Protein AF-A0A5K3F5M1-F1 (afdb_monomer_lite)

Organism: Mesocestoides corti (NCBI:txid53468)

Sequence (328 aa):
MTWCEASSESVDGEHDDEQRQIFLNEATYDQSTGILLQKGKRSLLESDSIPWKTDLASFLIQRAQSNFELANYFYWFLKLETHEGTPSAPEIKAMFEHVLKRFMTVLERGSETQQIWRADLLNQTKFVKKLHAMLRSVQADSSKRVRKIEILRSLLRTDGASLLRFPRPLPFPMNPNFLIASIDANSATLFKSTTQPALLSLVSPEKHVYRVIFKIGDDLRQDQLVLQMIRLMDVVLKKEMFDLQLTPYNVLAASCRHGFIQFVEGVPLASTKQEGSILTFLQRRAPSPKDPLGIQKRVLDTYIRSCGKPVVGFLTNGEIPYSRNLKY

pLDDT: mean 81.26, std 24.31, range [21.14, 98.56]

Secondary structure (DSSP, 8-state):
-------------------------------S-------------------TTS-HHHHHHHHHTT-HHHHHHHHHHHHHHTSTTS---HHHHHHHHHHHHHHHHHHHHS-HHHHHHHHHHHHHHHHHHHHHHHHHHHHHS-S-HHHHHHHHHHHHHHHHHHHS-SSSPEEETTEEEEEE-EEEEEEEEE-SSTT-PEEEEEE-TT--EEEEEEEES---HHHHHHHHHHHHHHHHHHHTT---------EEEEETTEEEEE------HHHHGGGS-HHHHHHHHSB-TTSTTSB-HHHHHHHHHHTTHHHHHHHTTT-S---TT---

InterPro domains:
  IPR000403 Phosphatidylinositol 3-/4-kinase, catalytic domain [PF00454] (210-267)
  IPR000403 Phosphatidylinositol 3-/4-kinase, catalytic domain [PS50290] (184-328)
  IPR011009 Protein kinase-like domain superfamily [SSF56112] (121-308)
  IPR015433 Phosphatidylinositol 3-/4-kinase [PTHR10048] (45-307)
  IPR016024 Armadillo-type fold [SSF48371] (53-94)
  IPR018936 Phosphatidylinositol 3-/4-kinase, conserved site [PS00915] (214-228)
  IPR042236 Phosphoinositide 3-kinase, accessory (PIK) domain superfamily [G3DSA:1.25.40.70] (4-111)

Foldseek 3Di:
DDDDDDDDDDDDDDDDDDDDDDDDDDDDDDDDDPDPPPPPPPVPPPPPDPDPVDDPLRVLLVVCQVDLLSVLQLLLVLLALLDPPDPDDPVSNVVSVVSNVVSLVCLCVDDPVSVVSSVLSVLLVQLVVVVCVQVVVLQPDPDDQVVSLVSQLVCQVPCFQVSQPDPDFHQHSQGSVAGFPTKRSVPWGFDPDPQGWIWIWGAGPVGDTWIKTKTFQAACPLVQVLLVLVVVVCVVCVVVVQHLLDDSWTWRRSYRGITITGDDDDDPPVVCVVLVDPLSVQLVVAADPPDPSRHDPVVVVNVVSPVCVVVSCVVVVVPRPPPPPPPD

Radius of gyration: 27.32 Å; chains: 1; bounding box: 64×77×73 Å

Structure (mmCIF, N/CA/C/O backbone):
data_AF-A0A5K3F5M1-F1
#
_entry.id   AF-A0A5K3F5M1-F1
#
loop_
_atom_site.group_PDB
_atom_site.id
_atom_site.type_symbol
_atom_site.label_atom_id
_atom_site.label_alt_id
_atom_site.label_comp_id
_atom_site.label_asym_id
_atom_site.label_entity_id
_atom_site.label_seq_id
_atom_site.pdbx_PDB_ins_code
_atom_site.Cartn_x
_atom_site.Cartn_y
_atom_site.Cartn_z
_atom_site.occupancy
_atom_site.B_iso_or_equiv
_atom_site.auth_seq_id
_atom_site.auth_comp_id
_atom_site.auth_asym_id
_atom_site.auth_atom_id
_atom_site.pdbx_PDB_model_num
ATOM 1 N N . MET A 1 1 ? -9.040 -54.877 13.727 1.00 29.50 1 MET A N 1
ATOM 2 C CA . MET A 1 1 ? -7.674 -55.399 13.925 1.00 29.50 1 MET A CA 1
ATOM 3 C C . MET A 1 1 ? -6.775 -54.738 12.893 1.00 29.50 1 MET A C 1
ATOM 5 O O . MET A 1 1 ? -7.138 -54.800 11.729 1.00 29.50 1 MET A O 1
ATOM 9 N N . THR A 1 2 ? -5.708 -54.074 13.370 1.00 26.05 2 THR A N 1
ATOM 10 C CA . THR A 1 2 ? -4.390 -53.837 12.714 1.00 26.05 2 THR A CA 1
ATOM 11 C C . THR A 1 2 ? -4.388 -53.261 11.287 1.00 26.05 2 THR A C 1
ATOM 13 O O . THR A 1 2 ? -4.775 -53.938 10.348 1.00 26.05 2 THR A O 1
ATOM 16 N N . TRP A 1 3 ? -4.081 -51.972 11.079 1.00 21.14 3 TRP A N 1
ATOM 17 C CA . TRP A 1 3 ? -2.720 -51.389 10.966 1.00 21.14 3 TRP A CA 1
ATOM 18 C C . TRP A 1 3 ? -1.752 -52.218 10.110 1.00 21.14 3 TRP A C 1
ATOM 20 O O . TRP A 1 3 ? -1.350 -53.292 10.544 1.00 21.14 3 TRP A O 1
ATOM 30 N N . CYS A 1 4 ? -1.315 -51.662 8.974 1.00 24.80 4 CYS A N 1
ATOM 31 C CA . CYS A 1 4 ? 0.100 -51.650 8.592 1.00 24.80 4 CYS A CA 1
ATOM 32 C C . CYS A 1 4 ? 0.376 -50.577 7.525 1.00 24.80 4 CYS A C 1
ATOM 34 O O . CYS A 1 4 ? -0.328 -50.475 6.523 1.00 24.80 4 CYS A O 1
ATOM 36 N N . GLU A 1 5 ? 1.380 -49.761 7.832 1.00 27.70 5 GLU A N 1
ATOM 37 C CA . GLU A 1 5 ? 2.013 -48.715 7.030 1.00 27.70 5 GLU A CA 1
ATOM 38 C C . GLU A 1 5 ? 2.915 -49.293 5.920 1.00 27.70 5 GLU A C 1
ATOM 40 O O . GLU A 1 5 ? 3.062 -50.510 5.808 1.00 27.70 5 GLU A O 1
ATOM 45 N N . ALA A 1 6 ? 3.603 -48.364 5.237 1.00 26.33 6 ALA A N 1
ATOM 46 C CA . ALA A 1 6 ? 4.788 -48.502 4.381 1.00 26.33 6 ALA A CA 1
ATOM 47 C C . ALA A 1 6 ? 4.496 -48.751 2.889 1.00 26.33 6 ALA A C 1
ATOM 49 O O . ALA A 1 6 ? 3.628 -49.533 2.536 1.00 26.33 6 ALA A O 1
ATOM 50 N N . SER A 1 7 ? 5.187 -48.142 1.929 1.00 25.38 7 SER A N 1
ATOM 51 C CA . SER A 1 7 ? 6.235 -47.120 1.942 1.00 25.38 7 SER A CA 1
ATOM 52 C C . SER A 1 7 ? 6.400 -46.604 0.511 1.00 25.38 7 SER A C 1
ATOM 54 O O . SER A 1 7 ? 6.019 -47.259 -0.455 1.00 25.38 7 SER A O 1
ATOM 56 N N . SER A 1 8 ? 6.997 -45.425 0.402 1.00 27.53 8 SER A N 1
ATOM 57 C CA . SER A 1 8 ? 7.664 -44.910 -0.790 1.00 27.53 8 SER A CA 1
ATOM 58 C C . SER A 1 8 ? 8.651 -45.914 -1.391 1.00 27.53 8 SER A C 1
ATOM 60 O O . SER A 1 8 ? 9.502 -46.410 -0.656 1.00 27.53 8 SER A O 1
ATOM 62 N N . GLU A 1 9 ? 8.640 -46.083 -2.712 1.00 26.45 9 GLU A N 1
ATOM 63 C CA . GLU A 1 9 ? 9.838 -46.456 -3.466 1.00 26.45 9 GLU A CA 1
ATOM 64 C C . GLU A 1 9 ? 9.772 -45.880 -4.887 1.00 26.45 9 GLU A C 1
ATOM 66 O O . GLU A 1 9 ? 8.854 -46.129 -5.666 1.00 26.45 9 GLU A O 1
ATOM 71 N N . SER A 1 10 ? 10.749 -45.023 -5.162 1.00 26.14 10 SER A N 1
ATOM 72 C CA . SER A 1 10 ? 11.165 -44.531 -6.467 1.00 26.14 10 SER A CA 1
ATOM 73 C C . SER A 1 10 ? 11.809 -45.660 -7.271 1.00 26.14 10 SER A C 1
ATOM 75 O O . SER A 1 10 ? 12.720 -46.310 -6.760 1.00 26.14 10 SER A O 1
ATOM 77 N N . VAL A 1 11 ? 11.419 -45.828 -8.534 1.00 29.66 11 VAL A N 1
ATOM 78 C CA . VAL A 1 11 ? 12.180 -46.611 -9.515 1.00 29.66 11 VAL A CA 1
ATOM 79 C C . VAL A 1 11 ? 12.245 -45.806 -10.811 1.00 29.66 11 VAL A C 1
ATOM 81 O O . VAL A 1 11 ? 11.224 -45.574 -11.456 1.00 29.66 11 VAL A O 1
ATOM 84 N N . ASP A 1 12 ? 13.455 -45.355 -11.140 1.00 28.61 12 ASP A N 1
ATOM 85 C CA . ASP A 1 12 ? 13.849 -44.915 -12.477 1.00 28.61 12 ASP A CA 1
ATOM 86 C C . ASP A 1 12 ? 13.790 -46.102 -13.449 1.00 28.61 12 ASP A C 1
ATOM 88 O O . ASP A 1 12 ? 14.200 -47.214 -13.110 1.00 28.61 12 ASP A O 1
ATOM 92 N N . GLY A 1 13 ? 13.335 -45.856 -14.677 1.00 28.05 13 GLY A N 1
ATOM 93 C CA . GLY A 1 13 ? 13.396 -46.832 -15.761 1.00 28.05 13 GLY A CA 1
ATOM 94 C C . GLY A 1 13 ? 12.737 -46.322 -17.039 1.00 28.05 13 GLY A C 1
ATOM 95 O O . GLY A 1 13 ? 11.519 -46.374 -17.179 1.00 28.05 13 GLY A O 1
ATOM 96 N N . GLU A 1 14 ? 13.555 -45.832 -17.970 1.00 30.22 14 GLU A N 1
ATOM 97 C CA . GLU A 1 14 ? 13.207 -45.667 -19.385 1.00 30.22 14 GLU A CA 1
ATOM 98 C C . GLU A 1 14 ? 12.867 -47.031 -20.014 1.00 30.22 14 GLU A C 1
ATOM 100 O O . GLU A 1 14 ? 13.716 -47.918 -19.980 1.00 30.22 14 GLU A O 1
ATOM 105 N N . HIS A 1 15 ? 11.687 -47.182 -20.628 1.00 30.05 15 HIS A N 1
ATOM 106 C CA . HIS A 1 15 ? 11.493 -47.655 -22.016 1.00 30.05 15 HIS A CA 1
ATOM 107 C C . HIS A 1 15 ? 10.007 -47.885 -22.365 1.00 30.05 15 HIS A C 1
ATOM 109 O O . HIS A 1 15 ? 9.203 -48.287 -21.527 1.00 30.05 15 HIS A O 1
ATOM 115 N N . ASP A 1 16 ? 9.732 -47.675 -23.654 1.00 29.44 16 ASP A N 1
ATOM 116 C CA . ASP A 1 16 ? 8.637 -48.196 -24.485 1.00 29.44 16 ASP A CA 1
ATOM 117 C C . ASP A 1 16 ? 7.290 -47.448 -24.543 1.00 29.44 16 ASP A C 1
ATOM 119 O O . ASP A 1 16 ? 6.229 -47.891 -24.094 1.00 29.44 16 ASP A O 1
ATOM 123 N N . ASP A 1 17 ? 7.353 -46.327 -25.270 1.00 38.84 17 ASP A N 1
ATOM 124 C CA . ASP A 1 17 ? 6.297 -45.802 -26.141 1.00 38.84 17 ASP A CA 1
ATOM 125 C C . ASP A 1 17 ? 5.989 -46.790 -27.287 1.00 38.84 17 ASP A C 1
ATOM 127 O O . ASP A 1 17 ? 6.633 -46.719 -28.325 1.00 38.84 17 ASP A O 1
ATOM 131 N N . GLU A 1 18 ? 5.003 -47.687 -27.143 1.00 34.44 18 GLU A N 1
ATOM 132 C CA . GLU A 1 18 ? 4.265 -48.268 -28.291 1.00 34.44 18 GLU A CA 1
ATOM 133 C C . GLU A 1 18 ? 3.093 -49.173 -27.857 1.00 34.44 18 GLU A C 1
ATOM 135 O O . GLU A 1 18 ? 3.076 -50.364 -28.148 1.00 34.44 18 GLU A O 1
ATOM 140 N N . GLN A 1 19 ? 2.074 -48.664 -27.137 1.00 33.38 19 GLN A N 1
ATOM 141 C CA . GLN A 1 19 ? 0.856 -49.481 -26.912 1.00 33.38 19 GLN A CA 1
ATOM 142 C C . GLN A 1 19 ? -0.422 -48.759 -26.445 1.00 33.38 19 GLN A C 1
ATOM 144 O O . GLN A 1 19 ? -1.182 -49.286 -25.634 1.00 33.38 19 GLN A O 1
ATOM 149 N N . ARG A 1 20 ? -0.736 -47.564 -26.967 1.00 29.69 20 ARG A N 1
ATOM 150 C CA . ARG A 1 20 ? -2.058 -46.938 -26.724 1.00 29.69 20 ARG A CA 1
ATOM 151 C C . ARG A 1 20 ? -2.680 -46.284 -27.953 1.00 29.69 20 ARG A C 1
ATOM 153 O O . ARG A 1 20 ? -2.944 -45.088 -27.974 1.00 29.69 20 ARG A O 1
ATOM 160 N N . GLN A 1 21 ? -3.025 -47.095 -28.941 1.00 31.45 21 GLN A N 1
ATOM 161 C CA . GLN A 1 21 ? -4.202 -46.841 -29.768 1.00 31.45 21 GLN A CA 1
ATOM 162 C C . GLN A 1 21 ? -4.831 -48.183 -30.096 1.00 31.45 21 GLN A C 1
ATOM 164 O O . GLN A 1 21 ? -4.150 -48.994 -30.704 1.00 31.45 21 GLN A O 1
ATOM 169 N N . ILE A 1 22 ? -6.081 -48.407 -29.673 1.00 29.06 22 ILE A N 1
ATOM 170 C CA . ILE A 1 22 ? -7.117 -49.223 -30.335 1.00 29.06 22 ILE A CA 1
ATOM 171 C C . ILE A 1 22 ? -8.341 -49.320 -29.382 1.00 29.06 22 ILE A C 1
ATOM 173 O O . ILE A 1 22 ? -8.188 -49.626 -28.203 1.00 29.06 22 ILE A O 1
ATOM 177 N N . PHE A 1 23 ? -9.538 -49.053 -29.938 1.00 26.00 23 PHE A N 1
ATOM 178 C CA . PHE A 1 23 ? -10.905 -49.009 -29.356 1.00 26.00 23 PHE A CA 1
ATOM 179 C C . PHE A 1 23 ? -11.247 -47.742 -28.535 1.00 26.00 23 PHE A C 1
ATOM 181 O O . PHE A 1 23 ? -10.582 -47.426 -27.562 1.00 26.00 23 PHE A O 1
ATOM 188 N N . LEU A 1 24 ? -12.260 -46.922 -28.858 1.00 26.53 24 LEU A N 1
ATOM 189 C CA . LEU A 1 24 ? -13.611 -47.198 -29.371 1.00 26.53 24 LEU A CA 1
ATOM 190 C C . LEU A 1 24 ? -14.135 -46.025 -30.230 1.00 26.53 24 LEU A C 1
ATOM 192 O O . LEU A 1 24 ? -14.000 -44.871 -29.834 1.00 26.53 24 LEU A O 1
ATOM 196 N N . ASN A 1 25 ? -14.805 -46.317 -31.347 1.00 28.69 25 ASN A N 1
ATOM 197 C CA . ASN A 1 25 ? -15.789 -45.422 -31.966 1.00 28.69 25 ASN A CA 1
ATOM 198 C C . ASN A 1 25 ? -16.798 -46.266 -32.757 1.00 28.69 25 ASN A C 1
ATOM 200 O O . ASN A 1 25 ? -16.496 -46.723 -33.855 1.00 28.69 25 ASN A O 1
ATOM 204 N N . GLU A 1 26 ? -18.004 -46.425 -32.219 1.00 31.56 26 GLU A N 1
ATOM 205 C CA . GLU A 1 26 ? -19.188 -46.794 -32.995 1.00 31.56 26 GLU A CA 1
ATOM 206 C C . GLU A 1 26 ? -20.198 -45.647 -32.901 1.00 31.56 26 GLU A C 1
ATOM 208 O O . GLU A 1 26 ? -20.493 -45.152 -31.813 1.00 31.56 26 GLU A O 1
ATOM 213 N N . ALA A 1 27 ? -20.717 -45.203 -34.047 1.00 30.30 27 ALA A N 1
ATOM 214 C CA . ALA A 1 27 ? -21.906 -44.362 -34.116 1.00 30.30 27 ALA A CA 1
ATOM 215 C C . ALA A 1 27 ? -22.696 -44.682 -35.395 1.00 30.30 27 ALA A C 1
ATOM 217 O O . ALA A 1 27 ? -22.147 -44.723 -36.495 1.00 30.30 27 ALA A O 1
ATOM 218 N N . THR A 1 28 ? -23.987 -44.909 -35.184 1.00 32.28 28 THR A N 1
ATOM 219 C CA . THR A 1 28 ? -25.060 -45.356 -36.081 1.00 32.28 28 THR A CA 1
ATOM 220 C C . THR A 1 28 ? -25.466 -44.346 -37.167 1.00 32.28 28 THR A C 1
ATOM 222 O O . THR A 1 28 ? -25.308 -43.137 -37.003 1.00 32.28 28 THR A O 1
ATOM 225 N N . TYR A 1 29 ? -26.021 -44.867 -38.269 1.00 28.39 29 TYR A N 1
ATOM 226 C CA . TYR A 1 29 ? -26.452 -44.162 -39.487 1.00 28.39 29 TYR A CA 1
ATOM 227 C C . TYR A 1 29 ? -27.989 -44.018 -39.518 1.00 28.39 29 TYR A C 1
ATOM 229 O O . TYR A 1 29 ? -28.680 -45.009 -39.293 1.00 28.39 29 TYR A O 1
ATOM 237 N N . ASP A 1 30 ? -28.520 -42.825 -39.813 1.00 31.56 30 ASP A N 1
ATOM 238 C CA . ASP A 1 30 ? -29.956 -42.572 -40.052 1.00 31.56 30 ASP A CA 1
ATOM 239 C C . ASP A 1 30 ? -30.141 -41.866 -41.413 1.00 31.56 30 ASP A C 1
ATOM 241 O O . ASP A 1 30 ? -29.401 -40.942 -41.753 1.00 31.56 30 ASP A O 1
ATOM 245 N N . GLN A 1 31 ? -31.096 -42.353 -42.213 1.00 35.66 31 GLN A N 1
ATOM 246 C CA . GLN A 1 31 ? -31.255 -42.138 -43.660 1.00 35.66 31 GLN A CA 1
ATOM 247 C C . GLN A 1 31 ? -32.280 -41.057 -44.057 1.00 35.66 31 GLN A C 1
ATOM 249 O O . GLN A 1 31 ? -32.603 -40.932 -45.236 1.00 35.66 31 GLN A O 1
ATOM 254 N N . SER A 1 32 ? -32.810 -40.259 -43.130 1.00 36.97 32 SER A N 1
ATOM 255 C CA . SER A 1 32 ? -34.022 -39.462 -43.404 1.00 36.97 32 SER A CA 1
ATOM 256 C C . SER A 1 32 ? -33.834 -37.953 -43.631 1.00 36.97 32 SER A C 1
ATOM 258 O O . SER A 1 32 ? -34.798 -37.263 -43.957 1.00 36.97 32 SER A O 1
ATOM 260 N N . THR A 1 33 ? -32.616 -37.412 -43.573 1.00 34.16 33 THR A N 1
ATOM 261 C CA . THR A 1 33 ? -32.366 -35.993 -43.888 1.00 34.16 33 THR A CA 1
ATOM 262 C C . THR A 1 33 ? -31.130 -35.855 -44.764 1.00 34.16 33 THR A C 1
ATOM 264 O O . THR A 1 33 ? -30.011 -35.997 -44.279 1.00 34.16 33 THR A O 1
ATOM 267 N N . GLY A 1 34 ? -31.318 -35.573 -46.056 1.00 39.22 34 GLY A N 1
ATOM 268 C CA . GLY A 1 34 ? -30.255 -35.305 -47.034 1.00 39.22 34 GLY A CA 1
ATOM 269 C C . GLY A 1 34 ? -29.499 -33.996 -46.778 1.00 39.22 34 GLY A C 1
ATOM 270 O O . GLY A 1 34 ? -29.434 -33.131 -47.645 1.00 39.22 34 GLY A O 1
ATOM 271 N N . ILE A 1 35 ? -28.935 -33.843 -45.582 1.00 31.19 35 ILE A N 1
ATOM 272 C CA . ILE A 1 35 ? -28.052 -32.755 -45.185 1.00 31.19 35 ILE A CA 1
ATOM 273 C C . ILE A 1 35 ? -26.756 -33.404 -44.720 1.00 31.19 35 ILE A C 1
ATOM 275 O O . ILE A 1 35 ? -26.725 -34.157 -43.747 1.00 31.19 35 ILE A O 1
ATOM 279 N N . LEU A 1 36 ? -25.674 -33.101 -45.434 1.00 31.28 36 LEU A N 1
ATOM 280 C CA . LEU A 1 36 ? -24.322 -33.429 -45.019 1.00 31.28 36 LEU A CA 1
ATOM 281 C C . LEU A 1 36 ? -24.048 -32.679 -43.705 1.00 31.28 36 LEU A C 1
ATOM 283 O O . LEU A 1 36 ? -23.665 -31.510 -43.711 1.00 31.28 36 LEU A O 1
ATOM 287 N N . LEU A 1 37 ? -24.254 -33.342 -42.566 1.00 30.38 37 LEU A N 1
ATOM 288 C CA . LEU A 1 37 ? -23.648 -32.938 -41.305 1.00 30.38 37 LEU A CA 1
ATOM 289 C C . LEU A 1 37 ? -22.136 -33.063 -41.501 1.00 30.38 37 LEU A C 1
ATOM 291 O O . LEU A 1 37 ? -21.538 -34.107 -41.237 1.00 30.38 37 LEU A O 1
ATOM 295 N N . GLN A 1 38 ? -21.501 -31.986 -41.973 1.00 34.28 38 GLN A N 1
ATOM 296 C CA . GLN A 1 38 ? -20.102 -31.740 -41.672 1.00 34.28 38 GLN A CA 1
ATOM 297 C C . GLN A 1 38 ? -20.033 -31.718 -40.146 1.00 34.28 38 GLN A C 1
ATOM 299 O O . GLN A 1 38 ? -20.294 -30.703 -39.501 1.00 34.28 38 GLN A O 1
ATOM 304 N N . LYS A 1 39 ? -19.715 -32.876 -39.552 1.00 33.94 39 LYS A N 1
ATOM 305 C CA . LYS A 1 39 ? -19.062 -32.924 -38.253 1.00 33.94 39 LYS A CA 1
ATOM 306 C C . LYS A 1 39 ? -17.880 -31.996 -38.422 1.00 33.94 39 LYS A C 1
ATOM 308 O O . LYS A 1 39 ? -16.913 -32.347 -39.099 1.00 33.94 39 LYS A O 1
ATOM 313 N N . GLY A 1 40 ? -18.027 -30.781 -37.899 1.00 33.06 40 GLY A N 1
ATOM 314 C CA . GLY A 1 40 ? -16.942 -29.839 -37.810 1.00 33.06 40 GLY A CA 1
ATOM 315 C C . GLY A 1 40 ? -15.782 -30.632 -37.252 1.00 33.06 40 GLY A C 1
ATOM 316 O O . GLY A 1 40 ? -15.849 -31.135 -36.127 1.00 33.06 40 GLY A O 1
ATOM 317 N N . LYS A 1 41 ? -14.740 -30.787 -38.070 1.00 34.91 41 LYS A N 1
ATOM 318 C CA . LYS A 1 41 ? -13.398 -30.908 -37.542 1.00 34.91 41 LYS A CA 1
ATOM 319 C C . LYS A 1 41 ? -13.284 -29.686 -36.642 1.00 34.91 41 LYS A C 1
ATOM 321 O O . LYS A 1 41 ? -13.000 -28.590 -37.114 1.00 34.91 41 LYS A O 1
ATOM 326 N N . ARG A 1 42 ? -13.598 -29.853 -35.351 1.00 32.75 42 ARG A N 1
ATOM 327 C CA . ARG A 1 42 ? -12.941 -29.090 -34.307 1.00 32.75 42 ARG A CA 1
ATOM 328 C C . ARG A 1 42 ? -11.490 -29.400 -34.584 1.00 32.75 42 ARG A C 1
ATOM 330 O O . ARG A 1 42 ? -11.014 -30.474 -34.231 1.00 32.75 42 ARG A O 1
ATOM 337 N N . SER A 1 43 ? -10.892 -28.518 -35.385 1.00 31.34 43 SER A N 1
ATOM 338 C CA . SER A 1 43 ? -9.468 -28.290 -35.427 1.00 31.34 43 SER A CA 1
ATOM 339 C C . SER A 1 43 ? -9.058 -28.402 -33.973 1.00 31.34 43 SER A C 1
ATOM 341 O O . SER A 1 43 ? -9.498 -27.609 -33.133 1.00 31.34 43 SER A O 1
ATOM 343 N N . LEU A 1 44 ? -8.433 -29.539 -33.658 1.00 37.91 44 LEU A N 1
ATOM 344 C CA . LEU A 1 44 ? -7.679 -29.710 -32.440 1.00 37.91 44 LEU A CA 1
ATOM 345 C C . LEU A 1 44 ? -6.732 -28.540 -32.496 1.00 37.91 44 LEU A C 1
ATOM 347 O O . LEU A 1 44 ? -5.849 -28.552 -33.347 1.00 37.91 44 LEU A O 1
ATOM 351 N N . LEU A 1 45 ? -7.107 -27.522 -31.719 1.00 39.94 45 LEU A N 1
ATOM 352 C CA . LEU A 1 45 ? -6.483 -26.225 -31.569 1.00 39.94 45 LEU A CA 1
ATOM 353 C C . LEU A 1 45 ? -5.104 -26.278 -32.199 1.00 39.94 45 LEU A C 1
ATOM 355 O O . LEU A 1 45 ? -4.201 -26.883 -31.616 1.00 39.94 45 LEU A O 1
ATOM 359 N N . GLU A 1 46 ? -4.981 -25.712 -33.405 1.00 35.88 46 GLU A N 1
ATOM 360 C CA . GLU A 1 46 ? -3.684 -25.249 -33.868 1.00 35.88 46 GLU A CA 1
ATOM 361 C C . GLU A 1 46 ? -3.090 -24.545 -32.662 1.00 35.88 46 GLU A C 1
ATOM 363 O O . GLU A 1 46 ? -3.674 -23.614 -32.099 1.00 35.88 46 GLU A O 1
ATOM 368 N N . SER A 1 47 ? -2.038 -25.168 -32.150 1.00 39.47 47 SER A N 1
ATOM 369 C CA . SER A 1 47 ? -1.306 -24.737 -30.989 1.00 39.47 47 SER A CA 1
ATOM 370 C C . SER A 1 47 ? -0.666 -23.418 -31.382 1.00 39.47 47 SER A C 1
ATOM 372 O O . SER A 1 47 ? 0.487 -23.397 -31.813 1.00 39.47 47 SER A O 1
ATOM 374 N N . ASP A 1 48 ? -1.443 -22.339 -31.302 1.00 40.50 48 ASP A N 1
ATOM 375 C CA . ASP A 1 48 ? -0.959 -20.986 -31.463 1.00 40.50 48 ASP A CA 1
ATOM 376 C C . ASP A 1 48 ? 0.072 -20.791 -30.364 1.00 40.50 48 ASP A C 1
ATOM 378 O O . ASP A 1 48 ? -0.201 -20.713 -29.163 1.00 40.50 48 ASP A O 1
ATOM 382 N N . SER A 1 49 ? 1.303 -20.877 -30.841 1.00 49.38 49 SER A N 1
ATOM 383 C CA . SER A 1 49 ? 2.555 -20.960 -30.133 1.00 49.38 49 SER A CA 1
ATOM 384 C C . SER A 1 49 ? 2.608 -19.993 -28.957 1.00 49.38 49 SER A C 1
ATOM 386 O O . SER A 1 49 ? 2.876 -18.804 -29.130 1.00 49.38 49 SER A O 1
ATOM 388 N N . ILE A 1 50 ? 2.459 -20.508 -27.739 1.00 53.06 50 ILE A N 1
ATOM 389 C CA . ILE A 1 50 ? 3.114 -19.886 -26.593 1.00 53.06 50 ILE A CA 1
ATOM 390 C C . ILE A 1 50 ? 4.595 -20.271 -26.728 1.00 53.06 50 ILE A C 1
ATOM 392 O O . ILE A 1 50 ? 4.916 -21.461 -26.672 1.00 53.06 50 ILE A O 1
ATOM 396 N N . PRO A 1 51 ? 5.517 -19.324 -26.969 1.00 51.50 51 PRO A N 1
ATOM 397 C CA . PRO A 1 51 ? 6.901 -19.666 -27.237 1.00 51.50 51 PRO A CA 1
ATOM 398 C C . PRO A 1 51 ? 7.596 -20.024 -25.921 1.00 51.50 51 PRO A C 1
ATOM 400 O O . PRO A 1 51 ? 8.120 -19.157 -25.227 1.00 51.50 51 PRO A O 1
ATOM 403 N N . TRP A 1 52 ? 7.710 -21.316 -25.621 1.00 50.81 52 TRP A N 1
ATOM 404 C CA . TRP A 1 52 ? 8.590 -21.852 -24.568 1.00 50.81 52 TRP A CA 1
ATOM 405 C C . TRP A 1 52 ? 10.097 -21.616 -24.847 1.00 50.81 52 TRP A C 1
ATOM 407 O O . TRP A 1 52 ? 10.953 -22.182 -24.180 1.00 50.81 52 TRP A O 1
ATOM 417 N N . LYS A 1 53 ? 10.447 -20.764 -25.825 1.00 64.12 53 LYS A N 1
ATOM 418 C CA . LYS A 1 53 ? 11.820 -20.351 -26.177 1.00 64.12 53 LYS A CA 1
ATOM 419 C C . LYS A 1 53 ? 12.359 -19.181 -25.339 1.00 64.12 53 LYS A C 1
ATOM 421 O O . LYS A 1 53 ? 13.464 -18.716 -25.598 1.00 64.12 53 LYS A O 1
ATOM 426 N N . THR A 1 54 ? 11.585 -18.658 -24.390 1.00 80.88 54 THR A N 1
ATOM 427 C CA . THR A 1 54 ? 11.924 -17.436 -23.641 1.00 80.88 54 THR A CA 1
ATOM 428 C C . THR A 1 54 ? 12.120 -17.761 -22.163 1.00 80.88 54 THR A C 1
ATOM 430 O O . THR A 1 54 ? 11.281 -18.441 -21.576 1.00 80.88 54 THR A O 1
ATOM 433 N N . ASP A 1 55 ? 13.206 -17.278 -21.549 1.00 92.38 55 ASP A N 1
ATOM 434 C CA . ASP A 1 55 ? 13.447 -17.474 -20.115 1.00 92.38 55 ASP A CA 1
ATOM 435 C C . ASP A 1 55 ? 12.360 -16.804 -19.251 1.00 92.38 55 ASP A C 1
ATOM 437 O O . ASP A 1 55 ? 11.685 -15.862 -19.681 1.00 92.38 55 ASP A O 1
ATOM 441 N N . LEU A 1 56 ? 12.205 -17.269 -18.007 1.00 93.56 56 LEU A N 1
ATOM 442 C CA . LEU A 1 56 ? 11.157 -16.788 -17.104 1.00 93.56 56 LEU A CA 1
ATOM 443 C C . LEU A 1 56 ? 11.228 -15.272 -16.863 1.00 93.56 56 LEU A C 1
ATOM 445 O O . LEU A 1 56 ? 10.191 -14.608 -16.840 1.00 93.56 56 LEU A O 1
ATOM 449 N N . ALA A 1 57 ? 12.425 -14.703 -16.701 1.00 95.06 57 ALA A N 1
ATOM 450 C CA . ALA A 1 57 ? 12.563 -13.270 -16.457 1.00 95.06 57 ALA A CA 1
ATOM 451 C C . ALA A 1 57 ? 12.104 -12.465 -17.679 1.00 95.06 57 ALA A C 1
ATOM 453 O O . ALA A 1 57 ? 11.351 -11.502 -17.540 1.00 95.06 57 ALA A O 1
ATOM 454 N N . SER A 1 58 ? 12.500 -12.891 -18.877 1.00 95.12 58 SER A N 1
ATOM 455 C CA . SER A 1 58 ? 12.046 -12.317 -20.143 1.00 95.12 58 SER A CA 1
ATOM 456 C C . SER A 1 58 ? 10.525 -12.420 -20.306 1.00 95.12 58 SER A C 1
ATOM 458 O O . SER A 1 58 ? 9.887 -11.425 -20.652 1.00 95.12 58 SER A O 1
ATOM 460 N N . PHE A 1 59 ? 9.925 -13.570 -19.984 1.00 95.56 59 PHE A N 1
ATOM 461 C CA . PHE A 1 59 ? 8.473 -13.766 -20.026 1.00 95.56 59 PHE A CA 1
ATOM 462 C C . PHE A 1 59 ? 7.727 -12.816 -19.074 1.00 95.56 59 PHE A C 1
ATOM 464 O O . PHE A 1 59 ? 6.789 -12.129 -19.485 1.00 95.56 59 PHE A O 1
ATOM 471 N N . LEU A 1 6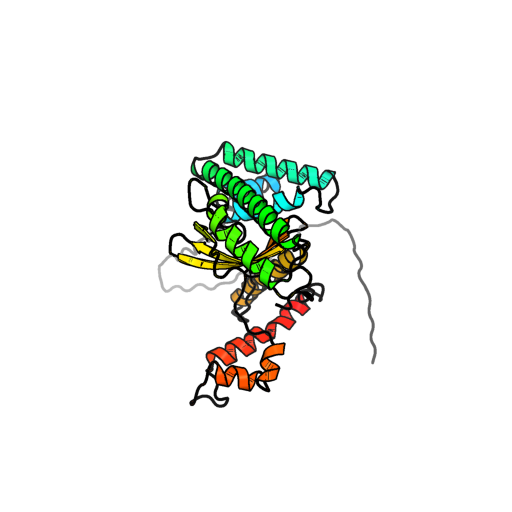0 ? 8.157 -12.724 -17.811 1.00 97.00 60 LEU A N 1
ATOM 472 C CA . LEU A 1 60 ? 7.537 -11.834 -16.823 1.00 97.00 60 LEU A CA 1
ATOM 473 C C . LEU A 1 60 ? 7.667 -10.362 -17.231 1.00 97.00 60 LEU A C 1
ATOM 475 O O . LEU A 1 60 ? 6.698 -9.606 -17.142 1.00 97.00 60 LEU A O 1
ATOM 479 N N . ILE A 1 61 ? 8.832 -9.968 -17.752 1.00 97.19 61 ILE A N 1
ATOM 480 C CA . ILE A 1 61 ? 9.085 -8.617 -18.264 1.00 97.19 61 ILE A CA 1
ATOM 481 C C . ILE A 1 61 ? 8.165 -8.292 -19.453 1.00 97.19 61 ILE A C 1
ATOM 483 O O . ILE A 1 61 ? 7.620 -7.188 -19.505 1.00 97.19 61 ILE A O 1
ATOM 487 N N . GLN A 1 62 ? 7.957 -9.222 -20.390 1.00 95.44 62 GLN A N 1
ATOM 488 C CA . GLN A 1 62 ? 7.041 -9.034 -21.526 1.00 95.44 62 GLN A CA 1
ATOM 489 C C . GLN A 1 62 ? 5.588 -8.854 -21.067 1.00 95.44 62 GLN A C 1
ATOM 491 O O . GLN A 1 62 ? 4.877 -7.973 -21.553 1.00 95.44 62 GLN A O 1
ATOM 496 N N . ARG A 1 63 ? 5.145 -9.647 -20.086 1.00 96.31 63 ARG A N 1
ATOM 497 C CA . ARG A 1 63 ? 3.795 -9.529 -19.518 1.00 96.31 63 ARG A CA 1
ATOM 498 C C . ARG A 1 63 ? 3.601 -8.198 -18.786 1.00 96.31 63 ARG A C 1
ATOM 500 O O . ARG A 1 63 ? 2.588 -7.533 -18.994 1.00 96.31 63 ARG A O 1
ATOM 507 N N . ALA A 1 64 ? 4.583 -7.780 -17.988 1.00 96.88 64 ALA A N 1
ATOM 508 C CA . ALA A 1 64 ? 4.563 -6.512 -17.258 1.00 96.88 64 ALA A CA 1
ATOM 509 C C . ALA A 1 64 ? 4.453 -5.291 -18.185 1.00 96.88 64 ALA A C 1
ATOM 511 O O . ALA A 1 64 ? 3.760 -4.330 -17.878 1.00 96.88 64 ALA A O 1
ATOM 512 N N . GLN A 1 65 ? 5.078 -5.335 -19.359 1.00 94.62 65 GLN A N 1
ATOM 513 C CA . GLN A 1 65 ? 5.033 -4.245 -20.339 1.00 94.62 65 GLN A CA 1
ATOM 514 C C . GLN A 1 65 ? 3.664 -3.986 -20.965 1.00 94.62 65 GLN A C 1
ATOM 516 O O . GLN A 1 65 ? 3.472 -2.921 -21.550 1.00 94.62 65 GLN A O 1
ATOM 521 N N . SER A 1 66 ? 2.743 -4.943 -20.867 1.00 94.88 66 SER A N 1
ATOM 522 C CA . SER A 1 66 ? 1.409 -4.852 -21.470 1.00 94.88 66 SER A CA 1
ATOM 523 C C . SER A 1 66 ? 0.312 -4.567 -20.440 1.00 94.88 66 SER A C 1
ATOM 525 O O . SER A 1 66 ? -0.831 -4.325 -20.812 1.00 94.88 66 SER A O 1
ATOM 527 N N . ASN A 1 67 ? 0.631 -4.603 -19.142 1.00 97.25 67 ASN A N 1
ATOM 528 C CA . ASN A 1 67 ? -0.335 -4.411 -18.065 1.00 97.25 67 ASN A CA 1
ATOM 529 C C . ASN A 1 67 ? 0.320 -3.694 -16.874 1.00 97.25 67 ASN A C 1
ATOM 531 O O . ASN A 1 67 ? 1.187 -4.257 -16.202 1.00 97.25 67 ASN A O 1
ATOM 535 N N . PHE A 1 68 ? -0.141 -2.473 -16.582 1.00 97.62 68 PHE A N 1
ATOM 536 C CA . PHE A 1 68 ? 0.412 -1.657 -15.502 1.00 97.62 68 PHE A CA 1
ATOM 537 C C . PHE A 1 68 ? 0.257 -2.287 -14.114 1.00 97.62 68 PHE A C 1
ATOM 539 O O . PHE A 1 68 ? 1.151 -2.157 -13.283 1.00 97.62 68 PHE A O 1
ATOM 546 N N . GLU A 1 69 ? -0.846 -2.986 -13.845 1.00 97.50 69 GLU A N 1
ATOM 547 C CA . GLU A 1 69 ? -1.056 -3.650 -12.557 1.00 97.50 69 GLU A CA 1
ATOM 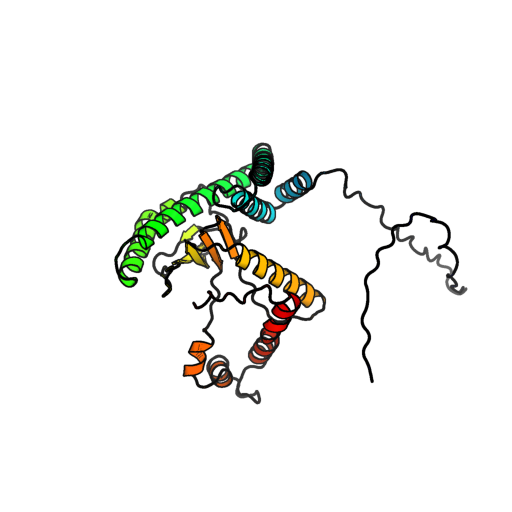548 C C . GLU A 1 69 ? 0.011 -4.725 -12.319 1.00 97.50 69 GLU A C 1
ATOM 550 O O . GLU A 1 69 ? 0.627 -4.777 -11.251 1.00 97.50 69 GLU A O 1
ATOM 555 N N . LEU A 1 70 ? 0.315 -5.510 -13.356 1.00 97.44 70 LEU A N 1
ATOM 556 C CA . LEU A 1 70 ? 1.387 -6.501 -13.318 1.00 97.44 70 LEU A CA 1
ATOM 557 C C . LEU A 1 70 ? 2.757 -5.818 -13.184 1.00 97.44 70 LEU A C 1
ATOM 559 O O . LEU A 1 70 ? 3.535 -6.195 -12.311 1.00 97.44 70 LEU A O 1
ATOM 563 N N . ALA A 1 71 ? 3.032 -4.774 -13.974 1.00 98.19 71 ALA A N 1
ATOM 564 C CA . ALA A 1 71 ? 4.253 -3.971 -13.850 1.00 98.19 71 ALA A CA 1
ATOM 565 C C . ALA A 1 71 ? 4.466 -3.423 -12.435 1.00 98.19 71 ALA A C 1
ATOM 567 O O . ALA A 1 71 ? 5.580 -3.483 -11.917 1.00 98.19 71 ALA A O 1
ATOM 568 N N . ASN A 1 72 ? 3.405 -2.923 -11.802 1.00 98.56 72 ASN A N 1
ATOM 569 C CA . ASN A 1 72 ? 3.428 -2.402 -10.445 1.00 98.56 72 ASN A CA 1
ATOM 570 C C . ASN A 1 72 ? 3.820 -3.486 -9.437 1.00 98.56 72 ASN A C 1
ATOM 572 O O . ASN A 1 72 ? 4.792 -3.311 -8.703 1.00 98.56 72 ASN A O 1
ATOM 576 N N . TYR A 1 73 ? 3.116 -4.620 -9.413 1.00 97.94 73 TYR A N 1
ATOM 577 C CA . TYR A 1 73 ? 3.446 -5.686 -8.465 1.00 97.94 73 TYR A CA 1
ATOM 578 C C . TYR A 1 73 ? 4.833 -6.273 -8.726 1.00 97.94 73 TYR A C 1
ATOM 580 O O . TYR A 1 73 ? 5.610 -6.444 -7.789 1.00 97.94 73 TYR A O 1
ATOM 588 N N . PHE A 1 74 ? 5.186 -6.493 -9.994 1.00 98.19 74 PHE A N 1
ATOM 589 C CA . PHE A 1 74 ? 6.502 -6.988 -10.381 1.00 98.19 74 PHE A CA 1
ATOM 590 C C . PHE A 1 74 ? 7.621 -6.048 -9.922 1.00 98.19 74 PHE A C 1
ATOM 592 O O . PHE A 1 74 ? 8.582 -6.498 -9.301 1.00 98.19 74 PHE A O 1
ATOM 599 N N . TYR A 1 75 ? 7.465 -4.737 -10.132 1.00 98.56 75 TYR A N 1
ATOM 600 C CA . TYR A 1 75 ? 8.405 -3.732 -9.642 1.00 98.56 75 TYR A CA 1
ATOM 601 C C . TYR A 1 75 ? 8.602 -3.820 -8.129 1.00 98.56 75 TYR A C 1
ATOM 603 O O . TYR A 1 75 ? 9.739 -3.867 -7.664 1.00 98.56 75 TYR A O 1
ATOM 611 N N . TRP A 1 76 ? 7.512 -3.850 -7.356 1.00 98.31 76 TRP A N 1
ATOM 612 C CA . TRP A 1 76 ? 7.589 -3.859 -5.897 1.00 98.31 76 TRP A CA 1
ATOM 613 C C . TRP A 1 76 ? 8.168 -5.161 -5.340 1.00 98.31 76 TRP A C 1
ATOM 615 O O . TRP A 1 76 ? 8.938 -5.106 -4.382 1.00 98.31 76 TRP A O 1
ATOM 625 N N . PHE A 1 77 ? 7.874 -6.307 -5.960 1.00 97.25 77 PHE A N 1
ATOM 626 C CA . PHE A 1 77 ? 8.458 -7.592 -5.567 1.00 97.25 77 PHE A CA 1
ATOM 627 C C . PHE A 1 77 ? 9.957 -7.635 -5.853 1.00 97.25 77 PHE A C 1
ATOM 629 O O . PHE A 1 77 ? 10.739 -7.942 -4.958 1.00 97.25 77 PHE A O 1
ATOM 636 N N . LEU A 1 78 ? 10.386 -7.219 -7.048 1.00 97.38 78 LEU A N 1
ATOM 637 C CA . LEU A 1 78 ? 11.812 -7.093 -7.346 1.00 97.38 78 LEU A CA 1
ATOM 638 C C . LEU A 1 78 ? 12.482 -6.096 -6.396 1.00 97.38 78 LEU A C 1
ATOM 640 O O . LEU A 1 78 ? 13.541 -6.374 -5.842 1.00 97.38 78 LEU A O 1
ATOM 644 N N . LYS A 1 79 ? 11.858 -4.938 -6.148 1.00 96.25 79 LYS A N 1
ATOM 645 C CA . LYS A 1 79 ? 12.429 -3.910 -5.273 1.00 96.25 79 LYS A CA 1
ATOM 646 C C . LYS A 1 79 ? 12.667 -4.427 -3.857 1.00 96.25 79 LYS A C 1
ATOM 648 O O . LYS A 1 79 ? 13.697 -4.092 -3.271 1.00 96.25 79 LYS A O 1
ATOM 653 N N . LEU A 1 80 ? 11.758 -5.249 -3.344 1.00 95.44 80 LEU A N 1
ATOM 654 C CA . LEU A 1 80 ? 11.888 -5.910 -2.053 1.00 95.44 80 LEU A CA 1
ATOM 655 C C . LEU A 1 80 ? 13.076 -6.879 -2.019 1.00 95.44 80 LEU A C 1
ATOM 657 O O . LEU A 1 80 ? 13.886 -6.802 -1.097 1.00 95.44 80 LEU A O 1
ATOM 661 N N . GLU A 1 81 ? 13.231 -7.728 -3.034 1.00 94.50 81 GLU A N 1
ATOM 662 C CA . GLU A 1 81 ? 14.333 -8.699 -3.096 1.00 94.50 81 GLU A CA 1
ATOM 663 C C . GLU A 1 81 ? 15.707 -8.035 -3.292 1.00 94.50 81 GLU A C 1
ATOM 665 O O . GLU A 1 81 ? 16.707 -8.475 -2.727 1.00 94.50 81 GLU A O 1
ATOM 670 N N . THR A 1 82 ? 15.754 -6.903 -4.003 1.00 94.00 82 THR A N 1
ATOM 671 C CA . THR A 1 82 ? 16.983 -6.096 -4.163 1.00 94.00 82 THR A CA 1
ATOM 672 C C . THR A 1 82 ? 17.373 -5.294 -2.918 1.00 94.00 82 THR A C 1
ATOM 674 O O . THR A 1 82 ? 18.420 -4.654 -2.892 1.00 94.00 82 THR A O 1
ATOM 677 N N . HIS A 1 83 ? 16.536 -5.250 -1.879 1.00 91.56 83 HIS A N 1
ATOM 678 C CA . HIS A 1 83 ? 16.823 -4.433 -0.703 1.00 91.56 83 HIS A CA 1
ATOM 679 C C . HIS A 1 83 ? 17.968 -5.039 0.129 1.00 91.56 83 HIS A C 1
ATOM 681 O O . HIS A 1 83 ? 17.999 -6.240 0.399 1.00 91.56 83 HIS A O 1
ATOM 687 N N . GLU A 1 84 ? 18.910 -4.211 0.594 1.00 85.19 84 GLU A N 1
ATOM 688 C CA . GLU A 1 84 ? 20.092 -4.667 1.347 1.00 85.19 84 GLU A CA 1
ATOM 689 C C . GLU A 1 84 ? 19.719 -5.511 2.571 1.00 85.19 84 GLU A C 1
ATOM 691 O O . GLU A 1 84 ? 20.271 -6.588 2.770 1.00 85.19 84 GLU A O 1
ATOM 696 N N . GLY A 1 85 ? 18.714 -5.074 3.331 1.00 85.81 85 GLY A N 1
ATOM 697 C CA . GLY A 1 85 ? 18.241 -5.777 4.526 1.00 85.81 85 GLY A CA 1
ATOM 698 C C . GLY A 1 85 ? 17.421 -7.049 4.277 1.00 85.81 85 GLY A C 1
ATOM 699 O O . GLY A 1 85 ? 17.021 -7.680 5.254 1.00 85.81 85 GLY A O 1
ATOM 700 N N . THR A 1 86 ? 17.123 -7.409 3.025 1.00 88.19 86 THR A N 1
ATOM 701 C CA . THR A 1 86 ? 16.386 -8.640 2.715 1.00 88.19 86 THR A CA 1
ATOM 702 C C . THR A 1 86 ? 17.322 -9.847 2.858 1.00 88.19 86 THR A C 1
ATOM 704 O O . THR A 1 86 ? 18.392 -9.842 2.236 1.00 88.19 86 THR A O 1
ATOM 707 N N . PRO A 1 87 ? 16.952 -10.864 3.666 1.00 87.25 87 PRO A N 1
ATOM 708 C CA . PRO A 1 87 ? 17.759 -12.061 3.878 1.00 87.25 87 PRO A CA 1
ATOM 709 C C . PRO A 1 87 ? 17.712 -12.944 2.629 1.00 87.25 87 PRO A C 1
ATOM 711 O O . PRO A 1 87 ? 16.763 -13.695 2.423 1.00 87.25 87 PRO A O 1
ATOM 714 N N . SER A 1 88 ? 18.725 -12.807 1.780 1.00 89.44 88 SER A N 1
ATOM 715 C CA . SER A 1 88 ? 18.914 -13.592 0.561 1.00 89.44 88 SER A CA 1
ATOM 716 C C . SER A 1 88 ? 20.406 -13.677 0.242 1.00 89.44 88 SER A C 1
ATOM 718 O O . SER A 1 88 ? 21.172 -12.790 0.637 1.00 89.44 88 SER A O 1
ATOM 720 N N . ALA A 1 89 ? 20.819 -14.740 -0.449 1.00 92.00 89 ALA A N 1
ATOM 721 C CA . ALA A 1 89 ? 22.199 -14.912 -0.886 1.00 92.00 89 ALA A CA 1
ATOM 722 C C . ALA A 1 89 ? 22.612 -13.771 -1.846 1.00 92.00 89 ALA A C 1
ATOM 724 O O . ALA A 1 89 ? 21.774 -13.312 -2.636 1.00 92.00 89 ALA A O 1
ATOM 725 N N . PRO A 1 90 ? 23.872 -13.296 -1.808 1.00 91.69 90 PRO A N 1
ATOM 726 C CA . PRO A 1 90 ? 24.335 -12.209 -2.672 1.00 91.69 90 PRO A CA 1
ATOM 727 C C . PRO A 1 90 ? 24.089 -12.461 -4.165 1.00 91.69 90 PRO A C 1
ATOM 729 O O . PRO A 1 90 ? 23.691 -11.549 -4.886 1.00 91.69 90 PRO A O 1
ATOM 732 N N . GLU A 1 91 ? 24.252 -13.702 -4.622 1.00 92.94 91 GLU A N 1
ATOM 733 C CA . GLU A 1 91 ? 24.056 -14.110 -6.015 1.00 92.94 91 GLU A CA 1
ATOM 734 C C . GLU A 1 91 ? 22.585 -13.985 -6.435 1.00 92.94 91 GLU A C 1
ATOM 736 O O . GLU A 1 91 ? 22.272 -13.490 -7.520 1.00 92.94 91 GLU A O 1
ATOM 741 N N . ILE A 1 92 ? 21.665 -14.375 -5.546 1.00 91.75 92 ILE A N 1
ATOM 742 C CA . ILE A 1 92 ? 20.218 -14.256 -5.766 1.00 91.75 92 ILE A CA 1
ATOM 743 C C . ILE A 1 92 ? 19.819 -12.779 -5.815 1.00 91.75 92 ILE A C 1
ATOM 745 O O . ILE A 1 92 ? 19.038 -12.369 -6.676 1.00 91.75 92 ILE A O 1
ATOM 749 N N . LYS A 1 93 ? 20.384 -11.953 -4.929 1.00 93.44 93 LYS A N 1
ATOM 750 C CA . LYS A 1 93 ? 20.145 -10.505 -4.931 1.00 93.44 93 LYS A CA 1
ATOM 751 C C . LYS A 1 93 ? 20.632 -9.861 -6.228 1.00 93.44 93 LYS A C 1
ATOM 753 O O . LYS A 1 93 ? 19.868 -9.132 -6.857 1.00 93.44 93 LYS A O 1
ATOM 758 N N . ALA A 1 94 ? 21.844 -10.197 -6.673 1.00 94.69 94 ALA A N 1
ATOM 759 C CA . ALA A 1 94 ? 22.397 -9.726 -7.941 1.00 94.69 94 ALA A CA 1
ATOM 760 C C . ALA A 1 94 ? 21.527 -10.142 -9.141 1.00 94.69 94 ALA A C 1
ATOM 762 O O . ALA A 1 94 ? 21.316 -9.349 -10.062 1.00 94.69 94 ALA A O 1
ATOM 763 N N . MET A 1 95 ? 20.958 -11.353 -9.117 1.00 96.25 95 MET A N 1
ATOM 764 C CA . MET A 1 95 ? 19.992 -11.800 -10.124 1.00 96.25 95 MET A CA 1
ATOM 765 C C . MET A 1 95 ? 18.741 -10.909 -10.131 1.00 96.25 95 MET A C 1
ATOM 767 O O . MET A 1 95 ? 18.381 -10.375 -11.183 1.00 96.25 95 MET A O 1
ATOM 771 N N . PHE A 1 96 ? 18.110 -10.666 -8.977 1.00 97.00 96 PHE A N 1
ATOM 772 C CA . PHE A 1 96 ? 16.935 -9.790 -8.899 1.00 97.00 96 PHE A CA 1
ATOM 773 C C . PHE A 1 96 ? 17.242 -8.342 -9.305 1.00 97.00 96 PHE A C 1
ATOM 775 O O . PHE A 1 96 ? 16.429 -7.709 -9.982 1.00 97.00 96 PHE A O 1
ATOM 782 N N . GLU A 1 97 ? 18.421 -7.823 -8.957 1.00 96.88 97 GLU A N 1
ATOM 783 C CA . GLU A 1 97 ? 18.891 -6.504 -9.395 1.00 96.88 97 GLU A CA 1
ATOM 784 C C . GLU A 1 97 ? 19.040 -6.441 -10.914 1.00 96.88 97 GLU A C 1
ATOM 786 O O . GLU A 1 97 ? 18.610 -5.471 -11.547 1.00 96.88 97 GLU A O 1
ATOM 791 N N . HIS A 1 98 ? 19.592 -7.494 -11.515 1.00 97.31 98 HIS A N 1
ATOM 792 C CA . HIS A 1 98 ? 19.717 -7.608 -12.959 1.00 97.31 98 HIS A CA 1
ATOM 793 C C . HIS A 1 98 ? 18.343 -7.631 -13.646 1.00 97.31 98 HIS A C 1
ATOM 795 O O . HIS A 1 98 ? 18.124 -6.892 -14.609 1.00 97.31 98 HIS A O 1
ATOM 801 N N . VAL A 1 99 ? 17.388 -8.413 -13.130 1.00 98.12 99 VAL A N 1
ATOM 802 C CA . VAL A 1 99 ? 16.012 -8.467 -13.656 1.00 98.12 99 VAL A CA 1
ATOM 803 C C . VAL A 1 99 ? 15.311 -7.113 -13.516 1.00 98.12 99 VAL A C 1
ATOM 805 O O . VAL A 1 99 ? 14.708 -6.640 -14.480 1.00 98.12 99 VAL A O 1
ATOM 808 N N . LEU A 1 100 ? 15.443 -6.440 -12.368 1.00 98.25 100 LEU A N 1
ATOM 809 C CA . LEU A 1 100 ? 14.893 -5.098 -12.153 1.00 98.25 100 LEU A CA 1
ATOM 810 C C . LEU A 1 100 ? 15.481 -4.085 -13.136 1.00 98.25 100 LEU A C 1
ATOM 812 O O . LEU A 1 100 ? 14.741 -3.302 -13.731 1.00 98.25 100 LEU A O 1
ATOM 816 N N . LYS A 1 101 ? 16.799 -4.118 -13.351 1.00 98.19 101 LYS A N 1
ATOM 817 C CA . LYS A 1 101 ? 17.468 -3.245 -14.320 1.00 98.19 101 LYS A CA 1
ATOM 818 C C . LYS A 1 101 ? 16.934 -3.481 -15.730 1.00 98.19 101 LYS A C 1
ATOM 820 O O . LYS A 1 101 ? 16.556 -2.515 -16.390 1.00 98.19 101 LYS A O 1
ATOM 825 N N . ARG A 1 102 ? 16.844 -4.744 -16.167 1.00 98.12 102 ARG A N 1
ATOM 826 C CA . ARG A 1 102 ? 16.267 -5.112 -17.470 1.00 98.12 102 ARG A CA 1
ATOM 827 C C . ARG A 1 102 ? 14.846 -4.577 -17.608 1.00 98.12 102 ARG A C 1
ATOM 829 O O . ARG A 1 102 ? 14.557 -3.889 -18.580 1.00 98.12 102 ARG A O 1
ATOM 836 N N . PHE A 1 103 ? 13.991 -4.828 -16.620 1.00 98.50 103 PHE A N 1
ATOM 837 C CA . PHE A 1 103 ? 12.607 -4.364 -16.620 1.00 98.50 103 PHE A CA 1
ATOM 838 C C . PHE A 1 103 ? 12.501 -2.838 -16.770 1.00 98.50 103 PHE A C 1
ATOM 840 O O . PHE A 1 103 ? 11.813 -2.348 -17.665 1.00 98.50 103 PHE A O 1
ATOM 847 N N . MET A 1 104 ? 13.248 -2.083 -15.959 1.00 98.44 104 MET A N 1
ATOM 848 C CA . MET A 1 104 ? 13.238 -0.619 -16.008 1.00 98.44 104 MET A CA 1
ATOM 849 C C . MET A 1 104 ? 13.808 -0.069 -17.321 1.00 98.44 104 MET A C 1
ATOM 851 O O . MET A 1 104 ? 13.296 0.929 -17.823 1.00 98.44 104 MET A O 1
ATOM 855 N N . THR A 1 105 ? 14.827 -0.717 -17.901 1.00 98.12 105 THR A N 1
ATOM 856 C CA . THR A 1 105 ? 15.362 -0.362 -19.227 1.00 98.12 105 THR A CA 1
ATOM 857 C C . THR A 1 105 ? 14.340 -0.598 -20.332 1.00 98.12 105 THR A C 1
ATOM 859 O O . THR A 1 105 ? 14.248 0.218 -21.247 1.00 98.12 105 THR A O 1
ATOM 862 N N . VAL A 1 106 ? 13.553 -1.677 -20.264 1.00 97.25 106 VAL A N 1
ATOM 863 C CA . VAL A 1 106 ? 12.527 -1.908 -21.283 1.00 97.25 106 VAL A CA 1
ATOM 864 C C . VAL A 1 106 ? 11.418 -0.861 -21.199 1.00 97.25 106 VAL A C 1
ATOM 866 O O . VAL A 1 106 ? 11.033 -0.322 -22.230 1.00 97.25 106 VAL A O 1
ATOM 869 N N . LEU A 1 107 ? 10.956 -0.497 -19.997 1.00 97.88 107 LEU A N 1
ATOM 870 C CA . LEU A 1 107 ? 9.971 0.581 -19.868 1.00 97.88 107 LEU A CA 1
ATOM 871 C C . LEU A 1 107 ? 10.513 1.943 -20.336 1.00 97.88 107 LEU A C 1
ATOM 873 O O . LEU A 1 107 ? 9.764 2.760 -20.856 1.00 97.88 107 LEU A O 1
ATOM 877 N N . GLU A 1 108 ? 11.813 2.190 -20.164 1.00 97.50 108 GLU A N 1
ATOM 878 C CA . GLU A 1 108 ? 12.478 3.426 -20.594 1.00 97.50 108 GLU A CA 1
ATOM 879 C C . GLU A 1 108 ? 12.577 3.560 -22.114 1.00 97.50 108 GLU A C 1
ATOM 881 O O . GLU A 1 108 ? 12.384 4.645 -22.649 1.00 97.50 108 GLU A O 1
ATOM 886 N N . ARG A 1 109 ? 12.869 2.456 -22.807 1.00 97.25 109 ARG A N 1
ATOM 887 C CA . ARG A 1 109 ? 12.990 2.405 -24.275 1.00 97.25 109 ARG A CA 1
ATOM 888 C C . ARG A 1 109 ? 11.669 2.092 -24.977 1.00 97.25 109 ARG A C 1
ATOM 890 O O . ARG A 1 109 ? 11.637 1.996 -26.200 1.00 97.25 109 ARG A O 1
ATOM 897 N N . GLY A 1 110 ? 10.619 1.864 -24.198 1.00 95.94 110 GLY A N 1
ATOM 898 C CA . GLY A 1 110 ? 9.301 1.492 -24.672 1.00 95.94 110 GLY A CA 1
ATOM 899 C C . GLY A 1 110 ? 8.488 2.671 -25.204 1.00 95.94 110 GLY A C 1
ATOM 900 O O . GLY A 1 110 ? 8.988 3.781 -25.396 1.00 95.94 110 GLY A O 1
ATOM 901 N N . SER A 1 111 ? 7.198 2.411 -25.408 1.00 97.38 111 SER A N 1
ATOM 902 C CA . SER A 1 111 ? 6.190 3.416 -25.768 1.00 97.38 111 SER A CA 1
ATOM 903 C C . SER A 1 111 ? 6.071 4.535 -24.725 1.00 97.38 111 SER A C 1
ATOM 905 O O . SER A 1 111 ? 6.455 4.369 -23.566 1.00 97.38 111 SER A O 1
ATOM 907 N N . GLU A 1 112 ? 5.452 5.655 -25.101 1.00 97.06 112 GLU A N 1
ATOM 908 C CA . GLU A 1 112 ? 5.162 6.767 -24.183 1.00 97.06 112 GLU A CA 1
ATOM 909 C C . GLU A 1 112 ? 4.408 6.297 -22.926 1.00 97.06 112 GLU A C 1
ATOM 911 O O . GLU A 1 112 ? 4.757 6.661 -21.803 1.00 97.06 112 GLU A O 1
ATOM 916 N N . THR A 1 113 ? 3.432 5.398 -23.088 1.00 96.88 113 THR A N 1
ATOM 917 C CA . THR A 1 113 ? 2.701 4.792 -21.967 1.00 96.88 113 THR A CA 1
ATOM 918 C C . THR A 1 113 ? 3.631 4.049 -21.004 1.00 96.88 113 THR A C 1
ATOM 920 O O . THR A 1 113 ? 3.521 4.212 -19.791 1.00 96.88 113 THR A O 1
ATOM 923 N N . GLN A 1 114 ? 4.583 3.272 -21.521 1.00 97.69 114 GLN A N 1
ATOM 924 C CA . GLN A 1 114 ? 5.547 2.532 -20.700 1.00 97.69 114 GLN A CA 1
ATOM 925 C C . GLN A 1 114 ? 6.541 3.466 -19.995 1.00 97.69 114 GLN A C 1
ATOM 927 O O . GLN A 1 114 ? 6.896 3.227 -18.838 1.00 97.69 114 GLN A O 1
ATOM 932 N N . GLN A 1 115 ? 6.929 4.568 -20.635 1.00 97.69 115 GLN A N 1
ATOM 933 C CA . GLN A 1 115 ? 7.768 5.597 -20.017 1.00 97.69 115 GLN A CA 1
ATOM 934 C C . GLN A 1 115 ? 7.035 6.309 -18.870 1.00 97.69 115 GLN A C 1
ATOM 936 O O . GLN A 1 115 ? 7.624 6.545 -17.810 1.00 97.69 115 GLN A O 1
ATOM 941 N N . ILE A 1 116 ? 5.734 6.579 -19.032 1.00 96.88 116 ILE A N 1
ATOM 942 C CA . ILE A 1 116 ? 4.869 7.085 -17.958 1.00 96.88 116 ILE A CA 1
ATOM 943 C C . ILE A 1 116 ? 4.811 6.077 -16.808 1.00 96.88 116 ILE A C 1
ATOM 945 O O . ILE A 1 116 ? 5.034 6.459 -15.660 1.00 96.88 116 ILE A O 1
ATOM 949 N N . TRP A 1 117 ? 4.599 4.789 -17.095 1.00 97.75 117 TRP A N 1
ATOM 950 C CA . TRP A 1 117 ? 4.592 3.748 -16.061 1.00 97.75 117 TRP A CA 1
ATOM 951 C C . TRP A 1 117 ? 5.911 3.707 -15.295 1.00 97.75 117 TRP A C 1
ATOM 953 O O . TRP A 1 117 ? 5.909 3.685 -14.067 1.00 97.75 117 TRP A O 1
ATOM 963 N N . ARG A 1 118 ? 7.051 3.782 -15.990 1.00 97.94 118 ARG A N 1
ATOM 964 C CA . ARG A 1 118 ? 8.368 3.883 -15.348 1.00 97.94 118 ARG A CA 1
ATOM 965 C C . ARG A 1 118 ? 8.448 5.086 -14.410 1.00 97.94 118 ARG A C 1
ATOM 967 O O . ARG A 1 118 ? 8.948 4.954 -13.292 1.00 97.94 118 ARG A O 1
ATOM 974 N N . ALA A 1 119 ? 7.987 6.255 -14.853 1.00 97.75 119 ALA A N 1
ATOM 975 C CA . ALA A 1 119 ? 7.969 7.460 -14.029 1.00 97.75 119 ALA A CA 1
ATOM 976 C C . ALA A 1 119 ? 7.077 7.284 -12.789 1.00 97.75 119 ALA A C 1
ATOM 978 O O . ALA A 1 119 ? 7.500 7.644 -11.687 1.00 97.75 119 ALA A O 1
ATOM 979 N N . ASP A 1 120 ? 5.902 6.673 -12.941 1.00 97.62 120 ASP A N 1
ATOM 980 C CA . ASP A 1 120 ? 4.981 6.383 -11.843 1.00 97.62 120 ASP A CA 1
ATOM 981 C C . ASP A 1 120 ? 5.610 5.428 -10.817 1.00 97.62 120 ASP A C 1
ATOM 983 O O . ASP A 1 120 ? 5.620 5.756 -9.633 1.00 97.62 120 ASP A O 1
ATOM 987 N N . LEU A 1 121 ? 6.251 4.328 -11.230 1.00 98.38 121 LEU A N 1
ATOM 988 C CA . LEU A 1 121 ? 6.953 3.395 -10.322 1.00 98.38 121 LEU A CA 1
ATOM 989 C C . LEU A 1 121 ? 8.075 4.081 -9.514 1.00 98.38 121 LEU A C 1
ATOM 991 O O . LEU A 1 121 ? 8.249 3.868 -8.304 1.00 98.38 121 LEU A O 1
ATOM 995 N N . LEU A 1 122 ? 8.833 4.969 -10.163 1.00 98.06 122 LEU A N 1
ATOM 996 C CA . LEU A 1 122 ? 9.865 5.765 -9.494 1.00 98.06 122 LEU A CA 1
ATOM 997 C C . LEU A 1 122 ? 9.257 6.787 -8.524 1.00 98.06 122 LEU A C 1
ATOM 999 O O . LEU A 1 122 ? 9.777 6.984 -7.422 1.00 98.06 122 LEU A O 1
ATOM 1003 N N . ASN A 1 123 ? 8.151 7.426 -8.899 1.00 97.94 123 ASN A N 1
ATOM 1004 C CA . ASN A 1 123 ? 7.437 8.375 -8.049 1.00 97.94 123 ASN A CA 1
ATOM 1005 C C . ASN A 1 123 ? 6.786 7.684 -6.847 1.00 97.94 123 ASN A C 1
ATOM 1007 O O . ASN A 1 123 ? 6.892 8.191 -5.731 1.00 97.94 123 ASN A O 1
ATOM 1011 N N . GLN A 1 124 ? 6.242 6.483 -7.029 1.00 98.25 124 GLN A N 1
ATOM 1012 C CA . GLN A 1 124 ? 5.775 5.627 -5.947 1.00 98.25 124 GLN A CA 1
ATOM 1013 C C . GLN A 1 124 ? 6.901 5.323 -4.951 1.00 98.25 124 GLN A C 1
ATOM 1015 O O . GLN A 1 124 ? 6.718 5.446 -3.741 1.00 98.25 124 GLN A O 1
ATOM 1020 N N . THR A 1 125 ? 8.105 5.017 -5.440 1.00 97.88 125 THR A N 1
ATOM 1021 C CA . THR A 1 125 ? 9.274 4.799 -4.571 1.00 97.88 125 THR A CA 1
ATOM 1022 C C . THR A 1 125 ? 9.639 6.055 -3.780 1.00 97.88 125 THR A C 1
ATOM 1024 O O . THR A 1 125 ? 9.925 5.974 -2.584 1.00 97.88 125 THR A O 1
ATOM 1027 N N . LYS A 1 126 ? 9.610 7.234 -4.417 1.00 97.94 126 LYS A N 1
ATOM 1028 C CA . LYS A 1 126 ? 9.841 8.521 -3.735 1.00 97.94 126 LYS A CA 1
ATOM 1029 C C . LYS A 1 126 ? 8.772 8.786 -2.673 1.00 97.94 126 LYS A C 1
ATOM 1031 O O . LYS A 1 126 ? 9.120 9.195 -1.568 1.00 97.94 126 LYS A O 1
ATOM 1036 N N . PHE A 1 127 ? 7.504 8.534 -2.992 1.00 98.12 127 PHE A N 1
ATOM 1037 C CA . PHE A 1 127 ? 6.379 8.672 -2.070 1.00 98.12 127 PHE A CA 1
ATOM 1038 C C . PHE A 1 127 ? 6.569 7.799 -0.825 1.00 98.12 127 PHE A C 1
ATOM 1040 O O . PHE A 1 127 ? 6.583 8.324 0.287 1.00 98.12 127 PHE A O 1
ATOM 1047 N N . VAL A 1 128 ? 6.811 6.495 -1.002 1.00 98.19 128 VAL A N 1
ATOM 1048 C CA . VAL A 1 128 ? 7.000 5.558 0.118 1.00 98.19 128 VAL A CA 1
ATOM 1049 C C . VAL A 1 128 ? 8.204 5.948 0.977 1.00 98.19 128 VAL A C 1
ATOM 1051 O O . VAL A 1 128 ? 8.096 5.948 2.200 1.00 98.19 128 VAL A O 1
ATOM 1054 N N . LYS A 1 129 ? 9.329 6.349 0.368 1.00 97.44 129 LYS A N 1
ATOM 1055 C CA . LYS A 1 129 ? 10.519 6.806 1.109 1.00 97.44 129 LYS A CA 1
ATOM 1056 C C . LYS A 1 129 ? 10.241 8.047 1.959 1.00 97.44 129 LYS A C 1
ATOM 1058 O O . LYS A 1 129 ? 10.616 8.077 3.129 1.00 97.44 129 LYS A O 1
ATOM 1063 N N . LYS A 1 130 ? 9.577 9.061 1.392 1.00 97.75 130 LYS A N 1
ATOM 1064 C CA . LYS A 1 130 ? 9.221 10.288 2.123 1.00 97.75 130 LYS A CA 1
ATOM 1065 C C . LYS A 1 130 ? 8.217 10.007 3.243 1.00 97.75 130 LYS A C 1
ATOM 1067 O O . LYS A 1 130 ? 8.399 10.497 4.355 1.00 97.75 130 LYS A O 1
ATOM 1072 N N . LEU A 1 131 ? 7.198 9.188 2.970 1.00 98.12 131 LEU A N 1
ATOM 1073 C CA . LEU A 1 131 ? 6.210 8.779 3.967 1.00 98.12 131 LEU A CA 1
ATOM 1074 C C . LEU A 1 131 ? 6.872 8.015 5.120 1.00 98.12 131 LEU A C 1
ATOM 1076 O O . LEU A 1 131 ? 6.615 8.319 6.282 1.00 98.12 131 LEU A O 1
ATOM 1080 N N . HIS A 1 132 ? 7.765 7.072 4.808 1.00 97.62 132 HIS A N 1
ATOM 1081 C CA . HIS A 1 132 ? 8.545 6.350 5.809 1.00 97.62 132 HIS A CA 1
ATOM 1082 C C . HIS A 1 132 ? 9.367 7.306 6.682 1.00 97.62 132 HIS A C 1
ATOM 1084 O O . HIS A 1 132 ? 9.313 7.195 7.902 1.00 97.62 132 HIS A O 1
ATOM 1090 N N . ALA A 1 133 ? 10.082 8.270 6.089 1.00 97.62 133 ALA A N 1
ATOM 1091 C CA . ALA A 1 133 ? 10.877 9.242 6.842 1.00 97.62 133 ALA A CA 1
ATOM 1092 C C . ALA A 1 133 ? 10.017 10.099 7.792 1.00 97.62 133 ALA A C 1
ATOM 1094 O O . ALA A 1 133 ? 10.359 10.242 8.966 1.00 97.62 133 ALA A O 1
ATOM 1095 N N . MET A 1 134 ? 8.875 10.602 7.310 1.00 97.69 134 MET A N 1
ATOM 1096 C CA . MET A 1 134 ? 7.921 11.372 8.117 1.00 97.69 134 MET A CA 1
ATOM 1097 C C . MET A 1 134 ? 7.348 10.542 9.272 1.00 97.69 134 MET A C 1
ATOM 1099 O O . MET A 1 134 ? 7.317 10.985 10.413 1.00 97.69 134 MET A O 1
ATOM 1103 N N . LEU A 1 135 ? 6.901 9.315 9.007 1.00 97.19 135 LEU A N 1
ATOM 1104 C CA . LEU A 1 135 ? 6.344 8.462 10.056 1.00 97.19 135 LEU A CA 1
ATOM 1105 C C . LEU A 1 135 ? 7.415 7.999 11.044 1.00 97.19 135 LEU A C 1
ATOM 1107 O O . LEU A 1 135 ? 7.140 7.874 12.238 1.00 97.19 135 LEU A O 1
ATOM 1111 N N . ARG A 1 136 ? 8.650 7.795 10.578 1.00 96.88 136 ARG A N 1
ATOM 1112 C CA . ARG A 1 136 ? 9.771 7.441 11.444 1.00 96.88 136 ARG A CA 1
ATOM 1113 C C . ARG A 1 136 ? 10.118 8.572 12.408 1.00 96.88 136 ARG A C 1
ATOM 1115 O O . ARG A 1 136 ? 10.383 8.272 13.569 1.00 96.88 136 ARG A O 1
ATOM 1122 N N . SER A 1 137 ? 10.074 9.837 11.977 1.00 96.75 137 SER A N 1
ATOM 1123 C CA . SER A 1 137 ? 10.304 10.975 12.880 1.00 96.75 137 SER A CA 1
ATOM 1124 C C . SER A 1 137 ? 9.216 11.076 13.955 1.00 96.75 137 SER A C 1
ATOM 1126 O O . SER A 1 137 ? 9.537 11.243 15.129 1.00 96.75 137 SER A O 1
ATOM 1128 N N . VAL A 1 138 ? 7.947 10.842 13.597 1.00 96.69 138 VAL A N 1
ATOM 1129 C CA . VAL A 1 138 ? 6.831 10.768 14.561 1.00 96.69 138 VAL A CA 1
ATOM 1130 C C . VAL A 1 138 ? 7.018 9.623 15.562 1.00 96.69 138 VAL A C 1
ATOM 1132 O O . VAL A 1 138 ? 6.742 9.775 16.752 1.00 96.69 138 VAL A O 1
ATOM 1135 N N . GLN A 1 139 ? 7.472 8.455 15.101 1.00 93.25 139 GLN A N 1
ATOM 1136 C CA . GLN A 1 139 ? 7.694 7.303 15.977 1.00 93.25 139 GLN A CA 1
ATOM 1137 C C . GLN A 1 139 ? 8.890 7.493 16.915 1.00 93.25 139 GLN A C 1
ATOM 1139 O O . GLN A 1 139 ? 8.815 7.026 18.052 1.00 93.25 139 GLN A O 1
ATOM 1144 N N . ALA A 1 140 ? 9.947 8.169 16.455 1.00 93.69 140 ALA A N 1
ATOM 1145 C CA . ALA A 1 140 ? 11.156 8.451 17.227 1.00 93.69 140 ALA A CA 1
ATOM 1146 C C . ALA A 1 140 ? 10.944 9.488 18.342 1.00 93.69 140 ALA A C 1
ATOM 1148 O O . ALA A 1 140 ? 11.706 9.506 19.304 1.00 93.69 140 ALA A O 1
ATOM 1149 N N . ASP A 1 141 ? 9.906 10.321 18.236 1.00 94.31 141 ASP A N 1
ATOM 1150 C CA . ASP A 1 141 ? 9.512 11.247 19.295 1.00 94.31 141 ASP A CA 1
ATOM 1151 C C . ASP A 1 141 ? 9.219 10.485 20.608 1.00 94.31 141 ASP A C 1
ATOM 1153 O O . ASP A 1 141 ? 8.637 9.398 20.600 1.00 94.31 141 ASP A O 1
ATOM 1157 N N . SER A 1 142 ? 9.629 11.011 21.760 1.00 93.19 142 SER A N 1
ATOM 1158 C CA . SER A 1 142 ? 9.442 10.342 23.059 1.00 93.19 142 SER A CA 1
ATOM 1159 C C . SER A 1 142 ? 8.071 10.615 23.694 1.00 93.19 142 SER A C 1
ATOM 1161 O O . SER A 1 142 ? 7.726 10.020 24.718 1.00 93.19 142 SER A O 1
ATOM 1163 N N . SER A 1 143 ? 7.256 11.485 23.090 1.00 94.62 143 SER A N 1
ATOM 1164 C CA . SER A 1 143 ? 5.960 11.893 23.625 1.00 94.62 143 SER A CA 1
ATOM 1165 C C . SER A 1 143 ? 4.948 10.750 23.675 1.00 94.62 143 SER A C 1
ATOM 1167 O O . SER A 1 143 ? 5.017 9.738 22.972 1.00 94.62 143 SER A O 1
ATOM 1169 N N . LYS A 1 144 ? 3.903 10.947 24.482 1.00 94.94 144 LYS A N 1
ATOM 1170 C CA . LYS A 1 144 ? 2.754 10.037 24.531 1.00 94.94 144 LYS A CA 1
ATOM 1171 C C . LYS A 1 144 ? 2.044 9.974 23.171 1.00 94.94 144 LYS A C 1
ATOM 1173 O O . LYS A 1 144 ? 2.019 10.941 22.413 1.00 94.94 144 LYS A O 1
ATOM 1178 N N . ARG A 1 145 ? 1.367 8.850 22.906 1.00 95.06 145 ARG A N 1
ATOM 1179 C CA . ARG A 1 145 ? 0.668 8.567 21.634 1.00 95.06 145 ARG A CA 1
ATOM 1180 C C . ARG A 1 145 ? -0.262 9.694 21.164 1.00 95.06 145 ARG A C 1
ATOM 1182 O O . ARG A 1 145 ? -0.305 9.969 19.974 1.00 95.06 145 ARG A O 1
ATOM 1189 N N . VAL A 1 146 ? -0.987 10.347 22.077 1.00 96.25 146 VAL A N 1
ATOM 1190 C CA . VAL A 1 146 ? -1.894 11.465 21.742 1.00 96.25 146 VAL A CA 1
ATOM 1191 C C . VAL A 1 146 ? -1.126 12.621 21.096 1.00 96.25 146 VAL A C 1
ATOM 1193 O O . VAL A 1 146 ? -1.496 13.076 20.019 1.00 96.25 146 VAL A O 1
ATOM 1196 N N . ARG A 1 147 ? 0.007 13.012 21.687 1.00 96.94 147 ARG A N 1
ATOM 1197 C CA . ARG A 1 147 ? 0.867 14.067 21.148 1.00 96.94 147 ARG A CA 1
ATOM 1198 C C . ARG A 1 147 ? 1.506 13.662 19.819 1.00 96.94 147 ARG A C 1
ATOM 1200 O O . ARG A 1 147 ? 1.540 14.463 18.894 1.00 96.94 147 ARG A O 1
ATOM 1207 N N . LYS A 1 148 ? 1.935 12.403 19.678 1.00 97.56 148 LYS A N 1
ATOM 1208 C CA . LYS A 1 148 ? 2.431 11.873 18.394 1.00 97.56 148 LYS A CA 1
ATOM 1209 C C . LYS A 1 148 ? 1.387 11.951 17.281 1.00 97.56 148 LYS A C 1
ATOM 1211 O O . LYS A 1 148 ? 1.731 12.274 16.150 1.00 97.56 148 LYS A O 1
ATOM 1216 N N . ILE A 1 149 ? 0.115 11.689 17.594 1.00 98.06 149 ILE A N 1
ATOM 1217 C CA . ILE A 1 149 ? -0.986 11.854 16.636 1.00 98.06 149 ILE A CA 1
ATOM 1218 C C . ILE A 1 149 ? -1.099 13.324 16.223 1.00 98.06 149 ILE A C 1
ATOM 1220 O O . ILE A 1 149 ? -1.166 13.603 15.035 1.00 98.06 149 ILE A O 1
ATOM 1224 N N . GLU A 1 150 ? -1.062 14.275 17.157 1.00 97.88 150 GLU A N 1
ATOM 1225 C CA . GLU A 1 150 ? -1.089 15.706 16.814 1.00 97.88 150 GLU A CA 1
ATOM 1226 C C . GLU A 1 150 ? 0.074 16.113 15.900 1.00 97.88 150 GLU A C 1
ATOM 1228 O O . GLU A 1 150 ? -0.152 16.805 14.907 1.00 97.88 150 GLU A O 1
ATOM 1233 N N . ILE A 1 151 ? 1.292 15.638 16.192 1.00 97.75 151 ILE A N 1
ATOM 1234 C CA . ILE A 1 151 ? 2.481 15.873 15.361 1.00 97.75 151 ILE A CA 1
ATOM 1235 C C . ILE A 1 151 ? 2.273 15.287 13.962 1.00 97.75 151 ILE A C 1
ATOM 1237 O O . ILE A 1 151 ? 2.460 15.998 12.979 1.00 97.75 151 ILE A O 1
ATOM 1241 N N . LEU A 1 152 ? 1.818 14.033 13.855 1.00 98.12 152 LEU A N 1
ATOM 1242 C CA . LEU A 1 152 ? 1.509 13.392 12.574 1.00 98.12 152 LEU A CA 1
ATOM 1243 C C . LEU A 1 152 ? 0.519 14.222 11.753 1.00 98.12 152 LEU A C 1
ATOM 1245 O O . LEU A 1 152 ? 0.755 14.494 10.579 1.00 98.12 152 LEU A O 1
ATOM 1249 N N . ARG A 1 153 ? -0.585 14.645 12.374 1.00 98.38 153 ARG A N 1
ATOM 1250 C CA . ARG A 1 153 ? -1.606 15.454 11.701 1.00 98.38 153 ARG A CA 1
ATOM 1251 C C . ARG A 1 153 ? -1.051 16.808 11.271 1.00 98.38 153 ARG A C 1
ATOM 1253 O O . ARG A 1 153 ? -1.385 17.275 10.190 1.00 98.38 153 ARG A O 1
ATOM 1260 N N . SER A 1 154 ? -0.209 17.434 12.092 1.00 97.81 154 SER A N 1
ATOM 1261 C CA . SER A 1 154 ? 0.463 18.691 11.751 1.00 97.81 154 SER A CA 1
ATOM 1262 C C . SER A 1 154 ? 1.381 18.527 10.536 1.00 97.81 154 SER A C 1
ATOM 1264 O O . SER A 1 154 ? 1.219 19.237 9.549 1.00 97.81 154 SER A O 1
ATOM 1266 N N . LEU A 1 155 ? 2.260 17.519 10.549 1.00 97.50 155 LEU A N 1
ATOM 1267 C CA . LEU A 1 155 ? 3.169 17.217 9.438 1.00 97.50 155 LEU A CA 1
ATOM 1268 C C . LEU A 1 155 ? 2.414 16.889 8.148 1.00 97.50 155 LEU A C 1
ATOM 1270 O O . LEU A 1 155 ? 2.794 17.350 7.079 1.00 97.50 155 LEU A O 1
ATOM 1274 N N . LEU A 1 156 ? 1.310 16.144 8.225 1.00 97.31 156 LEU A N 1
ATOM 1275 C CA . LEU A 1 156 ? 0.485 15.866 7.049 1.00 97.31 156 LEU A CA 1
ATOM 1276 C C . LEU A 1 156 ? -0.218 17.120 6.509 1.00 97.31 156 LEU A C 1
ATOM 1278 O O . LEU A 1 156 ? -0.396 17.225 5.299 1.00 97.31 156 LEU A O 1
ATOM 1282 N N . ARG A 1 157 ? -0.595 18.085 7.359 1.00 96.50 157 ARG A N 1
ATOM 1283 C CA . ARG A 1 157 ? -1.172 19.361 6.897 1.00 96.50 157 ARG A CA 1
ATOM 1284 C C . ARG A 1 157 ? -0.130 20.252 6.228 1.00 96.50 157 ARG A C 1
ATOM 1286 O O . ARG A 1 157 ? -0.427 20.827 5.187 1.00 96.50 157 ARG A O 1
ATOM 1293 N N . THR A 1 158 ? 1.062 20.350 6.808 1.00 94.88 158 THR A N 1
ATOM 1294 C CA . THR A 1 158 ? 2.123 21.240 6.313 1.00 94.88 158 THR A CA 1
ATOM 1295 C C . THR A 1 158 ? 2.866 20.633 5.123 1.00 94.88 158 THR A C 1
ATOM 1297 O O . THR A 1 158 ? 3.000 21.268 4.081 1.00 94.88 158 THR A O 1
ATOM 1300 N N . ASP A 1 159 ? 3.283 19.371 5.240 1.00 93.38 159 ASP A N 1
ATOM 1301 C CA . ASP A 1 159 ? 4.187 18.714 4.291 1.00 93.38 159 ASP A CA 1
ATOM 1302 C C . ASP A 1 159 ? 3.515 17.604 3.474 1.00 93.38 159 ASP A C 1
ATOM 1304 O O . ASP A 1 159 ? 4.122 17.081 2.535 1.00 93.38 159 ASP A O 1
ATOM 1308 N N . GLY A 1 160 ? 2.265 17.230 3.769 1.00 90.31 160 GLY A N 1
ATOM 1309 C CA . GLY A 1 160 ? 1.576 16.127 3.087 1.00 90.31 160 GLY A CA 1
ATOM 1310 C C . GLY A 1 160 ? 1.431 16.339 1.579 1.00 90.31 160 GLY A C 1
ATOM 1311 O O . GLY A 1 160 ? 1.612 15.400 0.806 1.00 90.31 160 GLY A O 1
ATOM 1312 N N . ALA A 1 161 ? 1.218 17.581 1.134 1.00 91.44 161 ALA A N 1
ATOM 1313 C CA . ALA A 1 161 ? 1.199 17.917 -0.292 1.00 91.44 161 ALA A CA 1
ATOM 1314 C C . ALA A 1 161 ? 2.553 17.637 -0.975 1.00 91.44 161 ALA A C 1
ATOM 1316 O O . ALA A 1 161 ? 2.602 17.202 -2.124 1.00 91.44 161 ALA A O 1
ATOM 1317 N N . SER A 1 162 ? 3.671 17.812 -0.261 1.00 92.56 162 SER A N 1
ATOM 1318 C CA . SER A 1 162 ? 5.017 17.543 -0.788 1.00 92.56 162 SER A CA 1
ATOM 1319 C C . SER A 1 162 ? 5.303 16.047 -0.996 1.00 92.56 162 SER A C 1
ATOM 1321 O O . SER A 1 162 ? 6.178 15.687 -1.799 1.00 92.56 162 SER A O 1
ATOM 1323 N N . LEU A 1 163 ? 4.563 15.170 -0.300 1.00 92.75 163 LEU A N 1
ATOM 1324 C CA . LEU A 1 163 ? 4.624 13.717 -0.485 1.00 92.75 163 LEU A CA 1
ATOM 1325 C C . LEU A 1 163 ? 4.088 13.311 -1.860 1.00 92.75 163 LEU A C 1
ATOM 1327 O O . LEU A 1 163 ? 4.581 12.344 -2.434 1.00 92.75 163 LEU A O 1
ATOM 1331 N N . LEU A 1 164 ? 3.117 14.067 -2.379 1.00 92.38 164 LEU A N 1
ATOM 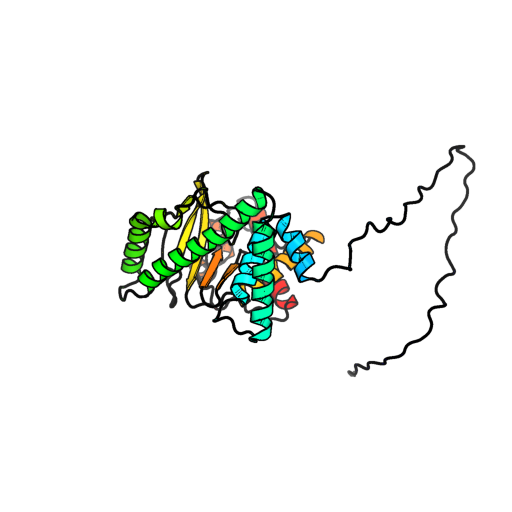1332 C CA . LEU A 1 164 ? 2.341 13.753 -3.581 1.00 92.38 164 LEU A CA 1
ATOM 1333 C C . LEU A 1 164 ? 2.506 14.794 -4.698 1.00 92.38 164 LEU A C 1
ATOM 1335 O O . LEU A 1 164 ? 1.747 14.794 -5.662 1.00 92.38 164 LEU A O 1
ATOM 1339 N N . ARG A 1 165 ? 3.519 15.667 -4.602 1.00 92.62 165 ARG A N 1
ATOM 1340 C CA . ARG A 1 165 ? 3.848 16.657 -5.638 1.00 92.62 165 ARG A CA 1
ATOM 1341 C C . ARG A 1 165 ? 4.502 15.982 -6.849 1.00 92.62 165 ARG A C 1
ATOM 1343 O O . ARG A 1 165 ? 5.722 16.030 -7.016 1.00 92.62 165 ARG A O 1
ATOM 1350 N N . PHE A 1 166 ? 3.672 15.345 -7.667 1.00 92.62 166 PHE A N 1
ATOM 1351 C CA . PHE A 1 166 ? 4.019 14.691 -8.927 1.00 92.62 166 PHE A CA 1
ATOM 1352 C C . PHE A 1 166 ? 3.193 15.283 -10.081 1.00 92.62 166 PHE A C 1
ATOM 1354 O O . PHE A 1 166 ? 2.172 15.917 -9.821 1.00 92.62 166 PHE A O 1
ATOM 1361 N N . PRO A 1 167 ? 3.601 15.086 -11.351 1.00 89.69 167 PRO A N 1
ATOM 1362 C CA . PRO A 1 167 ? 2.890 15.655 -12.503 1.00 89.69 167 PRO A CA 1
ATOM 1363 C C . PRO A 1 167 ? 1.430 15.200 -12.647 1.00 89.69 167 PRO A C 1
ATOM 1365 O O . PRO A 1 167 ? 0.630 15.892 -13.266 1.00 89.69 167 PRO A O 1
ATOM 1368 N N . ARG A 1 168 ? 1.083 14.035 -12.090 1.00 90.06 168 ARG A N 1
ATOM 1369 C CA . ARG A 1 168 ? -0.256 13.440 -12.133 1.00 90.06 168 ARG A CA 1
ATOM 1370 C C . ARG A 1 168 ? -0.580 12.734 -10.811 1.00 90.06 168 ARG A C 1
ATOM 1372 O O . ARG A 1 168 ? 0.357 12.397 -10.079 1.00 90.06 168 ARG A O 1
ATOM 1379 N N . PRO A 1 169 ? -1.870 12.469 -10.514 1.00 94.50 169 PRO A N 1
ATOM 1380 C CA . PRO A 1 169 ? -2.257 11.606 -9.403 1.00 94.50 169 PRO A CA 1
ATOM 1381 C C . PRO A 1 169 ? -1.526 10.265 -9.470 1.00 94.50 169 PRO A C 1
ATOM 1383 O O . PRO A 1 169 ? -1.438 9.648 -10.534 1.00 94.50 169 PRO A O 1
ATOM 1386 N N . LEU A 1 170 ? -0.981 9.844 -8.333 1.00 97.12 170 LEU A N 1
ATOM 1387 C CA . LEU A 1 170 ? -0.039 8.735 -8.260 1.00 97.12 170 LEU A CA 1
ATOM 1388 C C . LEU A 1 170 ? -0.786 7.409 -8.067 1.00 97.12 170 LEU A C 1
ATOM 1390 O O . LEU A 1 170 ? -1.495 7.285 -7.070 1.00 97.12 170 LEU A O 1
ATOM 1394 N N . PRO A 1 171 ? -0.602 6.391 -8.920 1.00 97.81 171 PRO A N 1
ATOM 1395 C CA . PRO A 1 171 ? -1.148 5.064 -8.654 1.00 97.81 171 PRO A CA 1
ATOM 1396 C C . PRO A 1 171 ? -0.611 4.490 -7.341 1.00 97.81 171 PRO A C 1
ATOM 1398 O O . PRO A 1 171 ? 0.595 4.538 -7.087 1.00 97.81 171 PRO A O 1
ATOM 1401 N N . PHE A 1 172 ? -1.477 3.942 -6.491 1.00 98.00 172 PHE A N 1
ATOM 1402 C CA . PHE A 1 172 ? -1.065 3.433 -5.187 1.00 98.00 172 PHE A CA 1
ATOM 1403 C C . PHE A 1 172 ? -0.348 2.075 -5.308 1.00 98.00 172 PHE A C 1
ATOM 1405 O O . PHE A 1 172 ? -0.916 1.148 -5.877 1.00 98.00 172 PHE A O 1
ATOM 1412 N N . PRO A 1 173 ? 0.852 1.887 -4.718 1.00 97.50 173 PRO A N 1
ATOM 1413 C CA . PRO A 1 173 ? 1.615 0.637 -4.819 1.00 97.50 173 PRO A CA 1
ATOM 1414 C C . PRO A 1 173 ? 0.858 -0.657 -4.516 1.00 97.50 173 PRO A C 1
ATOM 1416 O O . PRO A 1 173 ? 1.080 -1.677 -5.156 1.00 97.50 173 PRO A O 1
ATOM 1419 N N . MET A 1 174 ? -0.017 -0.646 -3.511 1.00 95.69 174 MET A N 1
ATOM 1420 C CA . MET A 1 174 ? -0.756 -1.843 -3.095 1.00 95.69 174 MET A CA 1
ATOM 1421 C C . MET A 1 174 ? -1.993 -2.098 -3.968 1.00 95.69 174 MET A C 1
ATOM 1423 O O . MET A 1 174 ? -2.436 -3.240 -4.074 1.00 95.69 174 MET A O 1
ATOM 1427 N N . ASN A 1 175 ? -2.554 -1.043 -4.563 1.00 96.25 175 ASN A N 1
ATOM 1428 C CA . ASN A 1 175 ? -3.714 -1.099 -5.444 1.00 96.25 175 ASN A CA 1
ATOM 1429 C C . ASN A 1 175 ? -3.509 -0.095 -6.594 1.00 96.25 175 ASN A C 1
ATOM 1431 O O . ASN A 1 175 ? -3.906 1.065 -6.454 1.00 96.25 175 ASN A O 1
ATOM 1435 N N . PRO A 1 176 ? -2.886 -0.512 -7.710 1.00 96.19 176 PRO A N 1
ATOM 1436 C CA . PRO A 1 176 ? -2.521 0.394 -8.801 1.00 96.19 176 PRO A CA 1
ATOM 1437 C C . PRO A 1 176 ? -3.731 1.017 -9.510 1.00 96.19 176 PRO A C 1
ATOM 1439 O O . PRO A 1 176 ? -3.577 2.027 -10.190 1.00 96.19 176 PRO A O 1
ATOM 1442 N N . ASN A 1 177 ? -4.935 0.476 -9.302 1.00 96.12 177 ASN A N 1
ATOM 1443 C CA . ASN A 1 177 ? -6.185 1.043 -9.809 1.00 96.12 177 ASN A CA 1
ATOM 1444 C C . ASN A 1 177 ? -6.700 2.224 -8.960 1.00 96.12 177 ASN A C 1
ATOM 1446 O O . ASN A 1 177 ? -7.602 2.940 -9.384 1.00 96.12 177 ASN A O 1
ATOM 1450 N N . PHE A 1 178 ? -6.139 2.453 -7.767 1.00 97.75 178 PHE A N 1
ATOM 1451 C CA . PHE A 1 178 ? -6.470 3.598 -6.922 1.00 97.75 178 PHE A CA 1
ATOM 1452 C C . PHE A 1 178 ? -5.419 4.702 -7.080 1.00 97.75 178 PHE A C 1
ATOM 1454 O O . PHE A 1 178 ? -4.252 4.517 -6.730 1.00 97.75 178 PHE A O 1
ATOM 1461 N N . LEU A 1 179 ? -5.830 5.872 -7.570 1.00 97.88 179 LEU A N 1
ATOM 1462 C CA . LEU A 1 179 ? -4.959 7.041 -7.699 1.00 97.88 179 LEU A CA 1
ATOM 1463 C C . LEU A 1 179 ? -4.983 7.875 -6.416 1.00 97.88 179 LEU A C 1
ATOM 1465 O O . LEU A 1 179 ? -6.046 8.246 -5.930 1.00 97.88 179 LEU A O 1
ATOM 1469 N N . ILE A 1 180 ? -3.813 8.217 -5.887 1.00 97.25 180 ILE A N 1
ATOM 1470 C CA . ILE A 1 180 ? -3.650 9.061 -4.705 1.00 97.25 180 ILE A CA 1
ATOM 1471 C C . ILE A 1 180 ? -3.510 10.517 -5.148 1.00 97.25 180 ILE A C 1
ATOM 1473 O O . ILE A 1 180 ? -2.564 10.872 -5.856 1.00 97.25 180 ILE A O 1
ATOM 1477 N N . ALA A 1 181 ? -4.424 11.367 -4.687 1.00 94.81 181 ALA A N 1
ATOM 1478 C CA . ALA A 1 181 ? -4.344 12.818 -4.840 1.00 94.81 181 ALA A CA 1
ATOM 1479 C C . ALA A 1 181 ? -3.893 13.505 -3.544 1.00 94.81 181 ALA A C 1
ATOM 1481 O O . ALA A 1 181 ? -3.108 14.449 -3.581 1.00 94.81 181 ALA A O 1
ATOM 1482 N N . SER A 1 182 ? -4.360 13.029 -2.388 1.00 95.69 182 SER A N 1
ATOM 1483 C CA . SER A 1 182 ? -3.964 13.564 -1.083 1.00 95.69 182 SER A CA 1
ATOM 1484 C C . SER A 1 182 ? -4.036 12.511 0.028 1.00 95.69 182 SER A C 1
ATOM 1486 O O . SER A 1 182 ? -4.504 11.389 -0.174 1.00 95.69 182 SER A O 1
ATOM 1488 N N . ILE A 1 183 ? -3.542 12.874 1.214 1.00 97.62 183 ILE A N 1
ATOM 1489 C CA . ILE A 1 183 ? -3.713 12.111 2.454 1.00 97.62 183 ILE A CA 1
ATOM 1490 C C . ILE A 1 183 ? -4.544 12.975 3.398 1.00 97.62 183 ILE A C 1
ATOM 1492 O O . ILE A 1 183 ? -4.182 14.125 3.652 1.00 97.62 183 ILE A O 1
ATOM 1496 N N . ASP A 1 184 ? -5.642 12.438 3.928 1.00 97.69 184 ASP A N 1
ATOM 1497 C CA . ASP A 1 184 ? -6.437 13.159 4.919 1.00 97.69 184 ASP A CA 1
ATOM 1498 C C . ASP A 1 184 ? -5.715 13.186 6.272 1.00 97.69 184 ASP A C 1
ATOM 1500 O O . ASP A 1 184 ? -5.643 12.198 7.009 1.00 97.69 184 ASP A O 1
ATOM 1504 N N . ALA A 1 185 ? -5.194 14.364 6.604 1.00 97.62 185 ALA A N 1
ATOM 1505 C CA . ALA A 1 185 ? -4.511 14.608 7.859 1.00 97.62 185 ALA A CA 1
ATOM 1506 C C . ALA A 1 185 ? -5.440 14.477 9.074 1.00 97.62 185 ALA A C 1
ATOM 1508 O O . ALA A 1 185 ? -4.971 14.128 10.149 1.00 97.62 185 ALA A O 1
ATOM 1509 N N . ASN A 1 186 ? -6.742 14.750 8.957 1.00 97.31 186 ASN A N 1
ATOM 1510 C CA . ASN A 1 186 ? -7.628 14.777 10.121 1.00 97.31 186 ASN A CA 1
ATOM 1511 C C . ASN A 1 186 ? -7.969 13.369 10.620 1.00 97.31 186 ASN A C 1
ATOM 1513 O O . ASN A 1 186 ? -7.990 13.140 11.831 1.00 97.31 186 ASN A O 1
ATOM 1517 N N . SER A 1 187 ? -8.183 12.413 9.715 1.00 96.62 187 SER A N 1
ATOM 1518 C CA . SER A 1 187 ? -8.431 11.016 10.092 1.00 96.62 187 SER A CA 1
ATOM 1519 C C . SER A 1 187 ? -7.166 10.232 10.456 1.00 96.62 187 SER A C 1
ATOM 1521 O O . SER A 1 187 ? -7.280 9.163 11.060 1.00 96.62 187 SER A O 1
ATOM 1523 N N . ALA A 1 188 ? -5.969 10.761 10.173 1.00 98.06 188 ALA A N 1
ATOM 1524 C CA . ALA A 1 188 ? -4.713 10.101 10.517 1.00 98.06 188 ALA A CA 1
ATOM 1525 C C . ALA A 1 188 ? -4.590 9.851 12.033 1.00 98.06 188 ALA A C 1
ATOM 1527 O O . ALA A 1 188 ? -4.878 10.730 12.857 1.00 98.06 188 ALA A O 1
ATOM 1528 N N . THR A 1 189 ? -4.168 8.642 12.410 1.00 97.88 189 THR A N 1
ATOM 1529 C CA . THR A 1 189 ? -4.013 8.225 13.813 1.00 97.88 189 THR A CA 1
ATOM 1530 C C . THR A 1 189 ? -2.960 7.124 13.967 1.00 97.88 189 THR A C 1
ATOM 1532 O O . THR A 1 189 ? -2.493 6.556 12.983 1.00 97.88 189 THR A O 1
ATOM 1535 N N . LEU A 1 190 ? -2.587 6.813 15.209 1.00 97.19 190 LEU A N 1
ATOM 1536 C CA . LEU A 1 190 ? -1.661 5.736 15.564 1.00 97.19 190 LEU A CA 1
ATOM 1537 C C . LEU A 1 190 ? -2.382 4.686 16.412 1.00 97.19 190 LEU A C 1
ATOM 1539 O O . LEU A 1 190 ? -3.045 5.026 17.403 1.00 97.19 190 LEU A O 1
ATOM 1543 N N . PHE A 1 191 ? -2.215 3.410 16.067 1.00 94.62 191 PHE A N 1
ATOM 1544 C CA . PHE A 1 191 ? -2.806 2.308 16.828 1.00 94.62 191 PHE A CA 1
ATOM 1545 C C . PHE A 1 191 ? -2.212 2.198 18.240 1.00 94.62 191 PHE A C 1
ATOM 1547 O O . PHE A 1 191 ? -1.056 2.545 18.495 1.00 94.62 191 PHE A O 1
ATOM 1554 N N . LYS A 1 192 ? -3.007 1.676 19.181 1.00 91.31 192 LYS A N 1
ATOM 1555 C CA . LYS A 1 192 ? -2.575 1.374 20.555 1.00 91.31 192 LYS A CA 1
ATOM 1556 C C . LYS A 1 192 ? -1.803 0.043 20.583 1.00 91.31 192 LYS A C 1
ATOM 1558 O O . LYS A 1 192 ? -2.286 -0.948 21.111 1.00 91.31 192 LYS A O 1
ATOM 1563 N N . SER A 1 193 ? -0.617 0.032 19.980 1.00 87.25 193 SER A N 1
ATOM 1564 C CA . SER A 1 193 ? 0.285 -1.126 19.892 1.00 87.25 193 SER A CA 1
ATOM 1565 C C . SER A 1 193 ? 1.729 -0.703 20.170 1.00 87.25 193 SER A C 1
ATOM 1567 O O . SER A 1 193 ? 2.044 0.482 20.067 1.00 87.25 193 SER A O 1
ATOM 1569 N N . THR A 1 194 ? 2.602 -1.653 20.511 1.00 85.88 194 THR A N 1
ATOM 1570 C CA . THR A 1 194 ? 4.032 -1.420 20.777 1.00 85.88 194 THR A CA 1
ATOM 1571 C C . THR A 1 194 ? 4.725 -0.739 19.598 1.00 85.88 194 THR A C 1
ATOM 1573 O O . THR A 1 194 ? 5.462 0.222 19.794 1.00 85.88 194 THR A O 1
ATOM 1576 N N . THR A 1 195 ? 4.430 -1.172 18.369 1.00 86.00 195 THR A N 1
ATOM 1577 C CA . THR A 1 195 ? 5.029 -0.616 17.144 1.00 86.00 195 THR A CA 1
ATOM 1578 C C . THR A 1 195 ? 4.314 0.634 16.625 1.00 86.00 195 THR A C 1
ATOM 1580 O O . THR A 1 195 ? 4.771 1.232 15.657 1.00 86.00 195 THR A O 1
ATOM 1583 N N . GLN A 1 196 ? 3.203 1.043 17.261 1.00 92.88 196 GLN A N 1
ATOM 1584 C CA . GLN A 1 196 ? 2.391 2.223 16.917 1.00 92.88 196 GLN A CA 1
ATOM 1585 C C . GLN A 1 196 ? 2.266 2.467 15.398 1.00 92.88 196 GLN A C 1
ATOM 1587 O O . GLN A 1 196 ? 2.700 3.516 14.909 1.00 92.88 196 GLN A O 1
ATOM 1592 N N . PRO A 1 197 ? 1.712 1.516 14.622 1.00 96.38 197 PRO A N 1
ATOM 1593 C CA . PRO A 1 197 ? 1.536 1.728 13.194 1.00 96.38 197 PRO A CA 1
ATOM 1594 C C . PRO A 1 197 ? 0.539 2.852 12.918 1.00 96.38 197 PRO A C 1
ATOM 1596 O O . PRO A 1 197 ? -0.356 3.125 13.728 1.00 96.38 197 PRO A O 1
ATOM 1599 N N . ALA A 1 198 ? 0.701 3.500 11.768 1.00 98.00 198 ALA A N 1
ATOM 1600 C CA . ALA A 1 198 ? -0.112 4.640 11.374 1.00 98.00 198 ALA A CA 1
ATOM 1601 C C . ALA A 1 198 ? -1.305 4.195 10.531 1.00 98.00 198 ALA A C 1
ATOM 1603 O O . ALA A 1 198 ? -1.134 3.492 9.542 1.00 98.00 198 ALA A O 1
ATOM 1604 N N . LEU A 1 199 ? -2.505 4.633 10.900 1.00 98.25 199 LEU A N 1
ATOM 1605 C CA . LEU A 1 199 ? -3.688 4.544 10.055 1.00 98.25 199 LEU A CA 1
ATOM 1606 C C . LEU A 1 199 ? -3.788 5.825 9.231 1.00 98.25 199 LEU A C 1
ATOM 1608 O O . LEU A 1 199 ? -3.868 6.916 9.798 1.00 98.25 199 LEU A O 1
ATOM 1612 N N . LEU A 1 200 ? -3.789 5.680 7.911 1.00 98.38 200 LEU A N 1
ATOM 1613 C CA . LEU A 1 200 ? -3.838 6.772 6.948 1.00 98.38 200 LEU A CA 1
ATOM 1614 C C . LEU A 1 200 ? -5.022 6.579 6.004 1.00 98.38 200 LEU A C 1
ATOM 1616 O O . LEU A 1 200 ? -5.311 5.460 5.580 1.00 98.38 200 LEU A O 1
ATOM 1620 N N . SER A 1 201 ? -5.666 7.682 5.640 1.00 98.19 201 SER A N 1
ATOM 1621 C CA . SER A 1 201 ? -6.740 7.709 4.650 1.00 98.19 201 SER A CA 1
ATOM 1622 C C . SER A 1 201 ? -6.216 8.382 3.385 1.00 98.19 201 SER A C 1
ATOM 1624 O O . SER A 1 201 ? -5.971 9.589 3.373 1.00 98.19 201 SER A O 1
ATOM 1626 N N . LEU A 1 202 ? -5.995 7.590 2.338 1.00 98.12 202 LEU A N 1
ATOM 1627 C CA . LEU A 1 202 ? -5.600 8.070 1.017 1.00 98.12 202 LEU A CA 1
ATOM 1628 C C . LEU A 1 202 ? -6.854 8.527 0.273 1.00 98.12 202 LEU A C 1
ATOM 1630 O O . LEU A 1 202 ? -7.862 7.825 0.297 1.00 98.12 202 LEU A O 1
ATOM 1634 N N . VAL A 1 203 ? -6.799 9.684 -0.380 1.00 97.56 203 VAL A N 1
ATOM 1635 C CA . VAL A 1 203 ? -7.955 10.289 -1.050 1.00 97.56 203 VAL A CA 1
ATOM 1636 C C . VAL A 1 203 ? -7.687 10.382 -2.547 1.00 97.56 203 VAL A C 1
ATOM 1638 O O . VAL A 1 203 ? -6.638 10.892 -2.956 1.00 97.56 203 VAL A O 1
ATOM 1641 N N . SER A 1 204 ? -8.627 9.891 -3.357 1.00 97.25 204 SER A N 1
ATOM 1642 C CA . SER A 1 204 ? -8.554 9.959 -4.818 1.00 97.25 204 SER A CA 1
ATOM 1643 C C . SER A 1 204 ? -8.958 11.337 -5.356 1.00 97.25 204 SER A C 1
ATOM 1645 O O . SER A 1 204 ? -9.559 12.137 -4.625 1.00 97.25 204 SER A O 1
ATOM 1647 N N . PRO A 1 205 ? -8.664 11.645 -6.634 1.00 95.88 205 PRO A N 1
ATOM 1648 C CA . PRO A 1 205 ? -9.193 12.839 -7.290 1.00 95.88 205 PRO A CA 1
ATOM 1649 C C . PRO A 1 205 ? -10.724 12.940 -7.193 1.00 95.88 205 PRO A C 1
ATOM 1651 O O . PRO A 1 205 ? -11.243 14.018 -6.905 1.00 95.88 205 PRO A O 1
ATOM 1654 N N . GLU A 1 206 ? -11.438 11.815 -7.318 1.00 96.44 206 GLU A N 1
ATOM 1655 C CA . GLU A 1 206 ? -12.902 11.744 -7.180 1.00 96.44 206 GLU A CA 1
ATOM 1656 C C . GLU A 1 206 ? -13.386 11.648 -5.720 1.00 96.44 206 GLU A C 1
ATOM 1658 O O . GLU A 1 206 ? -14.542 11.322 -5.472 1.00 96.44 206 GLU A O 1
ATOM 1663 N N . LYS A 1 207 ? -12.520 11.935 -4.737 1.00 95.81 207 LYS A N 1
ATOM 1664 C CA . LYS A 1 207 ? -12.829 11.922 -3.293 1.00 95.81 207 LYS A CA 1
ATOM 1665 C C . LYS A 1 207 ? -13.156 10.548 -2.701 1.00 95.81 207 LYS A C 1
ATOM 1667 O O . LYS A 1 207 ? -13.601 10.479 -1.555 1.00 95.81 207 LYS A O 1
ATOM 1672 N N . HIS A 1 208 ? -12.862 9.456 -3.404 1.00 96.69 208 HIS A N 1
ATOM 1673 C CA . HIS A 1 208 ? -12.906 8.126 -2.803 1.00 96.69 208 HIS A CA 1
ATOM 1674 C C . HIS A 1 208 ? -11.798 7.980 -1.759 1.00 96.69 208 HIS A C 1
ATOM 1676 O O . HIS A 1 208 ? -10.690 8.491 -1.936 1.00 96.69 208 HIS A O 1
ATOM 1682 N N . VAL A 1 209 ? -12.088 7.264 -0.672 1.00 97.38 209 VAL A N 1
ATOM 1683 C CA . VAL A 1 209 ? -11.150 7.065 0.436 1.00 97.38 209 VAL A CA 1
ATOM 1684 C C . VAL A 1 209 ? -10.672 5.618 0.466 1.00 97.38 209 VAL A C 1
ATOM 1686 O O . VAL A 1 209 ? -11.476 4.693 0.539 1.00 97.38 209 VAL A O 1
ATOM 1689 N N . TYR A 1 210 ? -9.354 5.426 0.477 1.00 97.75 210 TYR A N 1
ATOM 1690 C CA . TYR A 1 210 ? -8.708 4.130 0.658 1.00 97.75 210 TYR A CA 1
ATOM 1691 C C . TYR A 1 210 ? -7.858 4.154 1.931 1.00 97.75 210 TYR A C 1
ATOM 1693 O O . TYR A 1 210 ? -6.859 4.869 2.029 1.00 97.75 210 TYR A O 1
ATOM 1701 N N . ARG A 1 211 ? -8.275 3.389 2.945 1.00 98.06 211 ARG A N 1
ATOM 1702 C CA . ARG A 1 211 ? -7.647 3.388 4.274 1.00 98.06 211 ARG A CA 1
ATOM 1703 C C . ARG A 1 211 ? -6.558 2.322 4.353 1.00 98.06 211 ARG A C 1
ATOM 1705 O O . ARG A 1 211 ? -6.770 1.173 3.965 1.00 98.06 211 ARG A O 1
ATOM 1712 N N . VAL A 1 212 ? -5.398 2.686 4.894 1.00 98.25 212 VAL A N 1
ATOM 1713 C CA . VAL A 1 212 ? -4.245 1.788 5.044 1.00 98.25 212 VAL A CA 1
ATOM 1714 C C . VAL A 1 212 ? -3.587 1.925 6.401 1.00 98.25 212 VAL A C 1
ATOM 1716 O O . VAL A 1 212 ? -3.494 3.012 6.965 1.00 98.25 212 VAL A O 1
ATOM 1719 N N . ILE A 1 213 ? -3.079 0.808 6.898 1.00 98.44 213 ILE A N 1
ATOM 1720 C CA . ILE A 1 213 ? -2.158 0.745 8.020 1.00 98.44 213 ILE A CA 1
ATOM 1721 C C . ILE A 1 213 ? -0.740 0.720 7.445 1.00 98.44 213 ILE A C 1
ATOM 1723 O O . ILE A 1 213 ? -0.389 -0.200 6.709 1.00 98.44 213 ILE A O 1
ATOM 1727 N N . PHE A 1 214 ? 0.083 1.706 7.785 1.00 98.19 214 PHE A N 1
ATOM 1728 C CA . PHE A 1 214 ? 1.513 1.694 7.496 1.00 98.19 214 PHE A CA 1
ATOM 1729 C C . PHE A 1 214 ? 2.283 1.200 8.719 1.00 98.19 214 PHE A C 1
ATOM 1731 O O . PHE A 1 214 ? 2.216 1.802 9.797 1.00 98.19 214 PHE A O 1
ATOM 1738 N N . LYS A 1 215 ? 3.013 0.097 8.553 1.00 96.69 215 LYS A N 1
ATOM 1739 C CA . LYS A 1 215 ? 3.838 -0.516 9.598 1.00 96.69 215 LYS A CA 1
ATOM 1740 C C . LYS A 1 215 ? 5.312 -0.231 9.349 1.00 96.69 215 LYS A C 1
ATOM 1742 O O . LYS A 1 215 ? 5.769 -0.312 8.214 1.00 96.69 215 LYS A O 1
ATOM 1747 N N . ILE A 1 216 ? 6.040 0.066 10.423 1.00 96.00 216 ILE A N 1
ATOM 1748 C CA . ILE A 1 216 ? 7.492 0.275 10.439 1.00 96.00 216 ILE A CA 1
ATOM 1749 C C . ILE A 1 216 ? 8.074 -0.620 11.530 1.00 96.00 216 ILE A C 1
ATOM 1751 O O . ILE A 1 216 ? 7.553 -0.649 12.641 1.00 96.00 216 ILE A O 1
ATOM 1755 N N . GLY A 1 217 ? 9.163 -1.313 11.214 1.00 91.69 217 GLY A N 1
ATOM 1756 C CA . GLY A 1 217 ? 9.823 -2.281 12.087 1.00 91.69 217 GLY A CA 1
ATOM 1757 C C . GLY A 1 217 ? 9.292 -3.712 11.968 1.00 91.69 217 GLY A C 1
ATOM 1758 O O . GLY A 1 217 ? 9.895 -4.597 12.561 1.00 91.69 217 GLY A O 1
ATOM 1759 N N . ASP A 1 218 ? 8.234 -3.938 11.184 1.00 90.50 218 ASP A N 1
ATOM 1760 C CA . ASP A 1 218 ? 7.658 -5.263 10.924 1.00 90.50 218 ASP A CA 1
ATOM 1761 C C . ASP A 1 218 ? 8.008 -5.715 9.497 1.00 90.50 218 ASP A C 1
ATOM 1763 O O . ASP A 1 218 ? 7.932 -4.925 8.548 1.00 90.50 218 ASP A O 1
ATOM 1767 N N . ASP A 1 219 ? 8.337 -6.997 9.341 1.00 92.00 219 ASP A N 1
ATOM 1768 C CA . ASP A 1 219 ? 8.469 -7.648 8.039 1.00 92.00 219 ASP A CA 1
ATOM 1769 C C . ASP A 1 219 ? 7.120 -8.248 7.625 1.00 92.00 219 ASP A C 1
ATOM 1771 O O . ASP A 1 219 ? 6.610 -9.159 8.273 1.00 92.00 219 ASP A O 1
ATOM 1775 N N . LEU A 1 220 ? 6.529 -7.720 6.552 1.00 94.81 220 LEU A N 1
ATOM 1776 C CA . LEU A 1 220 ? 5.202 -8.122 6.074 1.00 94.81 220 LEU A CA 1
ATOM 1777 C C . LEU A 1 220 ? 5.242 -9.193 4.979 1.00 94.81 220 LEU A C 1
ATOM 1779 O O . LEU A 1 220 ? 4.200 -9.493 4.400 1.00 94.81 220 LEU A O 1
ATOM 1783 N N . ARG A 1 221 ? 6.411 -9.763 4.660 1.00 93.50 221 ARG A N 1
ATOM 1784 C CA . ARG A 1 221 ? 6.541 -10.774 3.596 1.00 93.50 221 ARG A CA 1
ATOM 1785 C C . ARG A 1 221 ? 5.696 -12.012 3.860 1.00 93.50 221 ARG A C 1
ATOM 1787 O O . ARG A 1 221 ? 5.014 -12.485 2.953 1.00 93.50 221 ARG A O 1
ATOM 1794 N N . GLN A 1 222 ? 5.698 -12.495 5.101 1.00 91.12 222 GLN A N 1
ATOM 1795 C CA . GLN A 1 222 ? 4.904 -13.658 5.484 1.00 91.12 222 GLN A CA 1
ATOM 1796 C C . GLN A 1 222 ? 3.404 -13.354 5.392 1.00 91.12 222 GLN A C 1
ATOM 1798 O O . GLN A 1 222 ? 2.690 -14.077 4.702 1.00 91.12 222 GLN A O 1
ATOM 1803 N N . ASP A 1 223 ? 2.928 -12.261 6.004 1.00 91.06 223 ASP A N 1
ATOM 1804 C CA . ASP A 1 223 ? 1.520 -11.845 5.913 1.00 91.06 223 ASP A CA 1
ATOM 1805 C C . ASP A 1 223 ? 1.080 -11.633 4.450 1.00 91.06 223 ASP A C 1
ATOM 1807 O O . ASP A 1 223 ? -0.033 -12.008 4.075 1.00 91.06 223 ASP A O 1
ATOM 1811 N N . GLN A 1 224 ? 1.953 -11.075 3.603 1.00 94.25 224 GLN A N 1
ATOM 1812 C CA . GLN A 1 224 ? 1.685 -10.893 2.178 1.00 94.25 224 GLN A CA 1
ATOM 1813 C C . GLN A 1 224 ? 1.505 -12.228 1.449 1.00 94.25 224 GLN A C 1
ATOM 1815 O O . GLN A 1 224 ? 0.506 -12.391 0.750 1.00 94.25 224 GLN A O 1
ATOM 1820 N N . LEU A 1 225 ? 2.433 -13.178 1.615 1.00 91.88 225 LEU A N 1
ATOM 1821 C CA . LEU A 1 225 ? 2.350 -14.499 0.982 1.00 91.88 225 LEU A CA 1
ATOM 1822 C C . LEU A 1 225 ? 1.097 -15.253 1.439 1.00 91.88 225 LEU A C 1
ATOM 1824 O O . LEU A 1 225 ? 0.344 -15.779 0.622 1.00 91.88 225 LEU A O 1
ATOM 1828 N N . VAL A 1 226 ? 0.833 -15.235 2.745 1.00 90.31 226 VAL A N 1
ATOM 1829 C CA . VAL A 1 226 ? -0.362 -15.816 3.363 1.00 90.31 226 VAL A CA 1
ATOM 1830 C C . VAL A 1 226 ? -1.637 -15.291 2.706 1.00 90.31 226 VAL A C 1
ATOM 1832 O O . VAL A 1 226 ? -2.491 -16.066 2.278 1.00 90.31 226 VAL A O 1
ATOM 1835 N N . LEU A 1 227 ? -1.781 -13.969 2.596 1.00 91.50 227 LEU A N 1
ATOM 1836 C CA . LEU A 1 227 ? -2.992 -13.375 2.034 1.00 91.50 227 LEU A CA 1
ATOM 1837 C C . LEU A 1 227 ? -3.098 -13.584 0.526 1.00 91.50 227 LEU A C 1
ATOM 1839 O O . LEU A 1 227 ? -4.213 -13.695 0.020 1.00 91.50 227 LEU A O 1
ATOM 1843 N N . GLN A 1 228 ? -1.977 -13.690 -0.190 1.00 91.44 228 GLN A N 1
ATOM 1844 C CA . GLN A 1 228 ? -1.973 -14.101 -1.595 1.00 91.44 228 GLN A CA 1
ATOM 1845 C C . GLN A 1 228 ? -2.506 -15.528 -1.762 1.00 91.44 228 GLN A C 1
ATOM 1847 O O . GLN A 1 228 ? -3.360 -15.750 -2.620 1.00 91.44 228 GLN A O 1
ATOM 1852 N N . MET A 1 229 ? -2.097 -16.464 -0.901 1.00 91.25 229 MET A N 1
ATOM 1853 C CA . MET A 1 229 ? -2.632 -17.830 -0.911 1.00 91.25 229 MET A CA 1
ATOM 1854 C C . MET A 1 229 ? -4.130 -17.855 -0.596 1.00 91.25 229 MET A C 1
ATOM 1856 O O . MET A 1 229 ? -4.894 -18.493 -1.316 1.00 91.25 229 MET A O 1
ATOM 1860 N N . ILE A 1 230 ? -4.588 -17.087 0.401 1.00 89.38 230 ILE A N 1
ATOM 1861 C CA . ILE A 1 230 ? -6.022 -16.990 0.727 1.00 89.38 230 ILE A CA 1
ATOM 1862 C C . ILE A 1 230 ? -6.830 -16.441 -0.462 1.00 89.38 230 ILE A C 1
ATOM 1864 O O . ILE A 1 230 ? -7.936 -16.914 -0.710 1.00 89.38 230 ILE A O 1
ATOM 1868 N N . ARG A 1 231 ? -6.302 -15.478 -1.230 1.00 91.31 231 ARG A N 1
ATOM 1869 C CA . ARG A 1 231 ? -6.970 -14.972 -2.450 1.00 91.31 231 ARG A CA 1
ATOM 1870 C C . ARG A 1 231 ? -7.053 -16.016 -3.538 1.00 91.31 231 ARG A C 1
ATOM 1872 O O . ARG A 1 231 ? -8.087 -16.128 -4.186 1.00 91.31 231 ARG A O 1
ATOM 1879 N N . LEU A 1 232 ? -5.965 -16.748 -3.755 1.00 90.88 232 LEU A N 1
ATOM 1880 C CA . LEU A 1 232 ? -5.951 -17.823 -4.734 1.00 90.88 232 LEU A CA 1
ATOM 1881 C C . LEU A 1 232 ? -7.006 -18.873 -4.371 1.00 90.88 232 LEU A C 1
ATOM 1883 O O . LEU A 1 232 ? -7.796 -19.262 -5.227 1.00 90.88 232 LEU A O 1
ATOM 1887 N N . MET A 1 233 ? -7.077 -19.258 -3.095 1.00 90.62 233 MET A N 1
ATOM 1888 C CA . MET A 1 233 ? -8.105 -20.169 -2.592 1.00 90.62 233 MET A CA 1
ATOM 1889 C C . MET A 1 233 ? -9.515 -19.601 -2.766 1.00 90.62 233 MET A C 1
ATOM 1891 O O . MET A 1 233 ? -10.389 -20.315 -3.239 1.00 90.62 233 MET A O 1
ATOM 1895 N N . ASP A 1 234 ? -9.740 -18.321 -2.461 1.00 90.44 234 ASP A N 1
ATOM 1896 C CA . ASP A 1 234 ? -11.031 -17.656 -2.682 1.00 90.44 234 ASP A CA 1
ATOM 1897 C C . ASP A 1 234 ? -11.466 -17.722 -4.158 1.00 90.44 234 ASP A C 1
ATOM 1899 O O . ASP A 1 234 ? -12.617 -18.040 -4.451 1.00 90.44 234 ASP A O 1
ATOM 1903 N N . VAL A 1 235 ? -10.540 -17.507 -5.100 1.00 92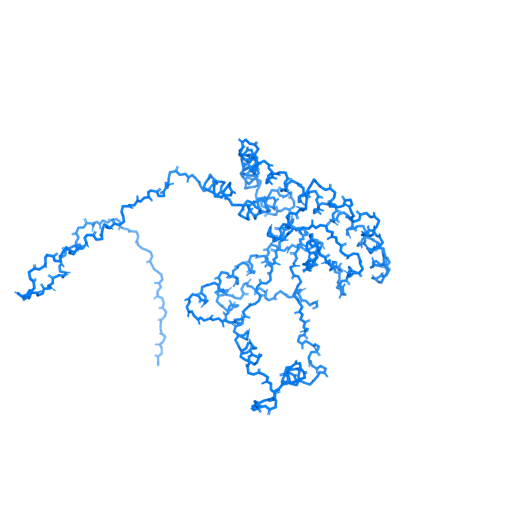.31 235 VAL A N 1
ATOM 1904 C CA . VAL A 1 235 ? -10.809 -17.643 -6.542 1.00 92.31 235 VAL A CA 1
ATOM 1905 C C . VAL A 1 235 ? -11.151 -19.085 -6.919 1.00 92.31 235 VAL A C 1
ATOM 1907 O O . VAL A 1 235 ? -12.094 -19.300 -7.678 1.00 92.31 235 VAL A O 1
ATOM 1910 N N . VAL A 1 236 ? -10.406 -20.071 -6.412 1.00 92.50 236 VAL A N 1
ATOM 1911 C CA . VAL A 1 236 ? -10.660 -21.495 -6.691 1.00 92.50 236 VAL A CA 1
ATOM 1912 C C . VAL A 1 236 ? -12.021 -21.924 -6.142 1.00 92.50 236 VAL A C 1
ATOM 1914 O O . VAL A 1 236 ? -12.826 -22.480 -6.881 1.00 92.50 236 VAL A O 1
ATOM 1917 N N . LEU A 1 237 ? -12.326 -21.600 -4.885 1.00 90.94 237 LEU A N 1
ATOM 1918 C CA . LEU A 1 237 ? -13.595 -21.966 -4.256 1.00 90.94 237 LEU A CA 1
ATOM 1919 C C . LEU A 1 237 ? -14.789 -21.310 -4.960 1.00 90.94 237 LEU A C 1
ATOM 1921 O O . LEU A 1 237 ? -15.795 -21.970 -5.205 1.00 90.94 237 LEU A O 1
ATOM 1925 N N . LYS A 1 238 ? -14.667 -20.043 -5.373 1.00 92.19 238 LYS A N 1
ATOM 1926 C CA . LYS A 1 238 ? -15.715 -19.360 -6.146 1.00 92.19 238 LYS A CA 1
ATOM 1927 C C . LYS A 1 238 ? -15.950 -19.983 -7.521 1.00 92.19 238 LYS A C 1
ATOM 1929 O O . LYS A 1 238 ? -17.091 -19.979 -7.976 1.00 92.19 238 LYS A O 1
ATOM 1934 N N . LYS A 1 239 ? -14.918 -20.531 -8.174 1.00 93.12 239 LYS A N 1
ATOM 1935 C CA . LYS A 1 239 ? -15.082 -21.277 -9.438 1.00 93.12 239 LYS A CA 1
ATOM 1936 C C . LYS A 1 239 ? -15.894 -22.557 -9.247 1.00 93.12 239 LYS A C 1
ATOM 1938 O O . LYS A 1 239 ? -16.723 -22.862 -10.093 1.00 93.12 239 LYS A O 1
ATOM 1943 N N . GLU A 1 240 ? -15.736 -23.216 -8.104 1.00 93.50 240 GLU A N 1
ATOM 1944 C CA . GLU A 1 240 ? -16.552 -24.366 -7.688 1.00 93.50 240 GLU A CA 1
ATOM 1945 C C . GLU A 1 240 ? -17.889 -23.947 -7.039 1.00 93.50 240 GLU A C 1
ATOM 1947 O O . GLU A 1 240 ? -18.517 -24.720 -6.318 1.00 93.50 240 GLU A O 1
ATOM 1952 N N . MET A 1 241 ? -18.335 -22.702 -7.264 1.00 91.00 241 MET A N 1
ATOM 1953 C CA . MET A 1 241 ? -19.582 -22.133 -6.728 1.00 91.00 241 MET A CA 1
ATOM 1954 C C . MET A 1 241 ? -19.665 -22.107 -5.192 1.00 91.00 241 MET A C 1
ATOM 1956 O O . MET A 1 241 ? -20.742 -21.949 -4.610 1.00 91.00 241 MET A O 1
ATOM 1960 N N . PHE A 1 242 ? -18.521 -22.196 -4.518 1.00 89.75 242 PHE A N 1
ATOM 1961 C CA . PHE A 1 242 ? -18.404 -22.199 -3.069 1.00 89.75 242 PHE A CA 1
ATOM 1962 C C . PHE A 1 242 ? -17.881 -20.853 -2.553 1.00 89.75 242 PHE A C 1
ATOM 1964 O O . PHE A 1 242 ? -16.718 -20.693 -2.190 1.00 89.75 242 PHE A O 1
ATOM 1971 N N . ASP A 1 243 ? -18.756 -19.844 -2.516 1.00 90.75 243 ASP A N 1
ATOM 1972 C CA . ASP A 1 243 ? -18.404 -18.531 -1.967 1.00 90.75 243 ASP A CA 1
ATOM 1973 C C . ASP A 1 243 ? -18.481 -18.530 -0.430 1.00 90.75 243 ASP A C 1
ATOM 1975 O O . ASP A 1 243 ? -19.567 -18.486 0.163 1.00 90.75 243 ASP A O 1
ATOM 1979 N N . LEU A 1 244 ? -17.305 -18.565 0.203 1.00 89.56 244 LEU A N 1
ATOM 1980 C CA . LEU A 1 244 ? -17.119 -18.471 1.652 1.00 89.56 244 LEU A CA 1
ATOM 1981 C C . LEU A 1 244 ? -17.217 -17.035 2.192 1.00 89.56 244 LEU A C 1
ATOM 1983 O O . LEU A 1 244 ? -17.052 -16.833 3.394 1.00 89.56 244 LEU A O 1
ATOM 1987 N N . GLN A 1 245 ? -17.470 -16.029 1.348 1.00 90.12 245 GLN A N 1
ATOM 1988 C CA . GLN A 1 245 ? -17.520 -14.620 1.759 1.00 90.12 245 GLN A CA 1
ATOM 1989 C C . GLN A 1 245 ? -16.229 -14.187 2.482 1.00 90.12 245 GLN A C 1
ATOM 1991 O O . GLN A 1 245 ? -16.247 -13.512 3.519 1.00 90.12 245 GLN A O 1
ATOM 1996 N N . LEU A 1 246 ? -15.076 -14.629 1.966 1.00 88.44 246 LEU A N 1
ATOM 1997 C CA . LEU A 1 246 ? -13.776 -14.252 2.510 1.00 88.44 246 LEU A CA 1
ATOM 1998 C C . LEU A 1 246 ? -13.490 -12.772 2.230 1.00 88.44 246 LEU A C 1
ATOM 2000 O O . LEU A 1 246 ? -13.920 -12.198 1.233 1.00 88.44 246 LEU A O 1
ATOM 2004 N N . THR A 1 247 ? -12.709 -12.149 3.112 1.00 89.12 247 THR A N 1
ATOM 2005 C CA . THR A 1 247 ? -12.259 -10.757 2.953 1.00 89.12 247 THR A CA 1
ATOM 2006 C C . THR A 1 247 ? -10.732 -10.712 2.972 1.00 89.12 247 THR A C 1
ATOM 2008 O O . THR A 1 247 ? -10.141 -10.282 3.967 1.00 89.12 247 THR A O 1
ATOM 2011 N N . PRO A 1 248 ? -10.059 -11.218 1.923 1.00 89.31 248 PRO A N 1
ATOM 2012 C CA . PRO A 1 248 ? -8.607 -11.195 1.860 1.00 89.31 248 PRO A CA 1
ATOM 2013 C C . PRO A 1 248 ? -8.114 -9.774 1.563 1.00 89.31 248 PRO A C 1
ATOM 2015 O O . PRO A 1 248 ? -7.974 -9.370 0.409 1.00 89.31 248 PRO A O 1
ATOM 2018 N N . TYR A 1 249 ? -7.848 -8.994 2.605 1.00 93.00 249 TYR A N 1
ATOM 2019 C CA . TYR A 1 249 ? -7.346 -7.625 2.475 1.00 93.00 249 TYR A CA 1
ATOM 2020 C C . TYR A 1 249 ? -5.942 -7.581 1.852 1.00 93.00 249 TYR A C 1
ATOM 2022 O O . TYR A 1 249 ? -5.185 -8.550 1.902 1.00 93.00 249 TYR A O 1
ATOM 2030 N N . ASN A 1 250 ? -5.614 -6.469 1.192 1.00 94.38 250 ASN A N 1
ATOM 2031 C CA . ASN A 1 250 ? -4.325 -6.291 0.525 1.00 94.38 250 ASN A CA 1
ATOM 2032 C C . ASN A 1 250 ? -3.200 -6.092 1.550 1.00 94.38 250 ASN A C 1
ATOM 2034 O O . ASN A 1 250 ? -3.357 -5.341 2.512 1.00 94.38 250 ASN A O 1
ATOM 2038 N N . VAL A 1 251 ? -2.037 -6.690 1.295 1.00 96.44 251 VAL A N 1
ATOM 2039 C CA . VAL A 1 251 ? -0.782 -6.411 2.007 1.00 96.44 251 VAL A CA 1
ATOM 2040 C C . VAL A 1 251 ? 0.310 -6.174 0.975 1.00 96.44 251 VAL A C 1
ATOM 2042 O O . VAL A 1 251 ? 0.376 -6.883 -0.026 1.00 96.44 251 VAL A O 1
ATOM 2045 N N . LEU A 1 252 ? 1.131 -5.151 1.213 1.00 97.56 252 LEU A N 1
ATOM 2046 C CA . LEU A 1 252 ? 2.319 -4.864 0.419 1.00 97.56 252 LEU A CA 1
ATOM 2047 C C . LEU A 1 252 ? 3.523 -4.618 1.335 1.00 97.56 252 LEU A C 1
ATOM 2049 O O . LEU A 1 252 ? 3.614 -3.572 1.983 1.00 97.56 252 LEU A O 1
ATOM 2053 N N . ALA A 1 253 ? 4.477 -5.542 1.336 1.00 97.19 253 ALA A N 1
ATOM 2054 C CA . ALA A 1 253 ? 5.807 -5.372 1.897 1.00 97.19 253 ALA A CA 1
ATOM 2055 C C . ALA A 1 253 ? 6.632 -4.462 0.972 1.00 97.19 253 ALA A C 1
ATOM 2057 O O . ALA A 1 253 ? 7.192 -4.897 -0.030 1.00 97.19 253 ALA A O 1
ATOM 2058 N N . ALA A 1 254 ? 6.689 -3.169 1.294 1.00 95.38 254 ALA A N 1
ATOM 2059 C CA . ALA A 1 254 ? 7.445 -2.193 0.506 1.00 95.38 254 ALA A CA 1
ATOM 2060 C C . ALA A 1 254 ? 8.967 -2.253 0.773 1.00 95.38 254 ALA A C 1
ATOM 2062 O O . ALA A 1 254 ? 9.757 -1.693 0.016 1.00 95.38 254 ALA A O 1
ATOM 2063 N N . SER A 1 255 ? 9.364 -2.885 1.878 1.00 94.81 255 SER A N 1
ATOM 2064 C CA . SER A 1 255 ? 10.729 -3.240 2.280 1.00 94.81 255 SER A CA 1
ATOM 2065 C C . SER A 1 255 ? 10.647 -4.412 3.272 1.00 94.81 255 SER A C 1
ATOM 2067 O O . SER A 1 255 ? 9.566 -4.747 3.755 1.00 94.81 255 SER A O 1
ATOM 2069 N N . CYS A 1 256 ? 11.787 -4.991 3.648 1.00 93.31 256 CYS A N 1
ATOM 2070 C CA . CYS A 1 256 ? 11.899 -5.998 4.706 1.00 93.31 256 CYS A CA 1
ATOM 2071 C C . CYS A 1 256 ? 11.645 -5.442 6.126 1.00 93.31 256 CYS A C 1
ATOM 2073 O O . CYS A 1 256 ? 11.753 -6.173 7.105 1.00 93.31 256 CYS A O 1
ATOM 2075 N N . ARG A 1 257 ? 11.367 -4.136 6.266 1.00 94.06 257 ARG A N 1
ATOM 2076 C CA . ARG A 1 257 ? 11.115 -3.473 7.562 1.00 94.06 257 ARG A CA 1
ATOM 2077 C C . ARG A 1 257 ? 9.888 -2.572 7.584 1.00 94.06 257 ARG A C 1
ATOM 2079 O O . ARG A 1 257 ? 9.626 -1.941 8.604 1.00 94.06 257 ARG A O 1
ATOM 2086 N N . HIS A 1 258 ? 9.189 -2.409 6.468 1.00 96.25 258 HIS A N 1
ATOM 2087 C CA . HIS A 1 258 ? 7.996 -1.577 6.439 1.00 96.25 258 HIS A CA 1
ATOM 2088 C C . HIS A 1 258 ? 7.089 -1.943 5.273 1.00 96.25 258 HIS A C 1
ATOM 2090 O O . HIS A 1 258 ? 7.531 -2.389 4.212 1.00 96.25 258 HIS A O 1
ATOM 2096 N N . GLY A 1 259 ? 5.809 -1.646 5.422 1.00 97.62 259 GLY A N 1
ATOM 2097 C CA . GLY A 1 259 ? 4.854 -1.851 4.352 1.00 97.62 259 GLY A CA 1
ATOM 2098 C C . GLY A 1 259 ? 3.457 -1.399 4.718 1.00 97.62 259 GLY A C 1
ATOM 2099 O O . GLY A 1 259 ? 3.220 -0.779 5.757 1.00 97.62 259 GLY A O 1
ATOM 2100 N N . PHE A 1 260 ? 2.540 -1.702 3.817 1.00 98.31 260 PHE A N 1
ATOM 2101 C CA . PHE A 1 260 ? 1.151 -1.309 3.895 1.00 98.31 260 PHE A CA 1
ATOM 2102 C C . PHE A 1 260 ? 0.284 -2.542 4.156 1.00 98.31 260 PHE A C 1
ATOM 2104 O O . PHE A 1 260 ? 0.514 -3.610 3.590 1.00 98.31 260 PHE A O 1
ATOM 2111 N N . ILE A 1 261 ? -0.776 -2.357 4.934 1.00 97.56 261 ILE A N 1
ATOM 2112 C CA . ILE A 1 261 ? -1.895 -3.291 5.077 1.00 97.56 261 ILE A CA 1
ATOM 2113 C C . ILE A 1 261 ? -3.175 -2.514 4.773 1.00 97.56 261 ILE A C 1
ATOM 2115 O O . ILE A 1 261 ? -3.363 -1.413 5.286 1.00 97.56 261 ILE A O 1
ATOM 2119 N N . GLN A 1 262 ? -4.058 -3.048 3.938 1.00 97.31 262 GLN A N 1
ATOM 2120 C CA . GLN A 1 262 ? -5.374 -2.459 3.718 1.00 97.31 262 GLN A CA 1
ATOM 2121 C C . GLN A 1 262 ? -6.172 -2.510 5.018 1.00 97.31 262 GLN A C 1
ATOM 2123 O O . GLN A 1 262 ? -6.326 -3.565 5.631 1.00 97.31 262 GLN A O 1
ATOM 2128 N N . PHE A 1 263 ? -6.698 -1.361 5.428 1.00 96.44 263 PHE A N 1
ATOM 2129 C CA . PHE A 1 263 ? -7.573 -1.298 6.584 1.00 96.44 263 PHE A CA 1
ATOM 2130 C C . PHE A 1 263 ? -8.983 -1.722 6.173 1.00 96.44 263 PHE A C 1
ATOM 2132 O O . PHE A 1 263 ? -9.580 -1.122 5.278 1.00 96.44 263 PHE A O 1
ATOM 2139 N N . VAL A 1 264 ? -9.508 -2.747 6.840 1.00 93.12 264 VAL A N 1
ATOM 2140 C CA . VAL A 1 264 ? -10.895 -3.195 6.698 1.00 93.12 264 VAL A CA 1
ATOM 2141 C C . VAL A 1 264 ? -11.646 -2.801 7.957 1.00 93.12 264 VAL A C 1
ATOM 2143 O O . VAL A 1 264 ? -11.203 -3.088 9.068 1.00 93.12 264 VAL A O 1
ATOM 2146 N N . GLU A 1 265 ? -12.778 -2.130 7.782 1.00 88.94 265 GLU A N 1
ATOM 2147 C CA . GLU A 1 265 ? -13.639 -1.772 8.900 1.00 88.94 265 GLU A CA 1
ATOM 2148 C C . GLU A 1 265 ? -14.248 -3.025 9.525 1.00 88.94 265 GLU A C 1
ATOM 2150 O O . GLU A 1 265 ? -14.785 -3.896 8.842 1.00 88.94 265 GLU A O 1
ATOM 2155 N N . GLY A 1 266 ? -14.153 -3.117 10.846 1.00 86.06 266 GLY A N 1
ATOM 2156 C CA . GLY A 1 266 ? -14.647 -4.257 11.591 1.00 86.06 266 GLY A CA 1
ATOM 2157 C C . GLY A 1 266 ? -14.649 -3.986 13.085 1.00 86.06 266 GLY A C 1
ATOM 2158 O O . GLY A 1 266 ? -14.051 -3.024 13.569 1.00 86.06 266 GLY A O 1
ATOM 2159 N N . VAL A 1 267 ? -15.343 -4.853 13.815 1.00 84.75 267 VAL A N 1
ATOM 2160 C CA . VAL A 1 267 ? -15.351 -4.857 15.277 1.00 84.75 267 VAL A CA 1
ATOM 2161 C C . VAL A 1 267 ? -14.572 -6.088 15.737 1.00 84.75 267 VAL A C 1
ATOM 2163 O O . VAL A 1 267 ? -14.930 -7.200 15.339 1.00 84.75 267 VAL A O 1
ATOM 2166 N N . PRO A 1 268 ? -13.520 -5.934 16.562 1.00 84.94 268 PRO A N 1
ATOM 2167 C CA . PRO A 1 268 ? -12.808 -7.077 17.111 1.00 84.94 268 PRO A CA 1
ATOM 2168 C C . PRO A 1 268 ? -13.752 -7.990 17.898 1.00 84.94 268 PRO A C 1
ATOM 2170 O O . PRO A 1 268 ? -14.550 -7.522 18.710 1.00 84.94 268 PRO A O 1
ATOM 2173 N N . LEU A 1 269 ? -13.607 -9.307 17.733 1.00 83.94 269 LEU A N 1
ATOM 2174 C CA . LEU A 1 269 ? -14.429 -10.299 18.439 1.00 83.94 269 LEU A CA 1
ATOM 2175 C C . LEU A 1 269 ? -14.345 -10.162 19.973 1.00 83.94 269 LEU A C 1
ATOM 2177 O O . LEU A 1 269 ? -15.282 -10.474 20.698 1.00 83.94 269 LEU A O 1
ATOM 2181 N N . ALA A 1 270 ? -13.223 -9.666 20.497 1.00 82.44 270 ALA A N 1
ATOM 2182 C CA . ALA A 1 270 ? -13.088 -9.397 21.927 1.00 82.44 270 ALA A CA 1
ATOM 2183 C C . ALA A 1 270 ? -14.069 -8.314 22.416 1.00 82.44 270 ALA A C 1
ATOM 2185 O O . ALA A 1 270 ? -14.563 -8.408 23.538 1.00 82.44 270 ALA A O 1
ATOM 2186 N N . SER A 1 271 ? -14.382 -7.324 21.577 1.00 79.44 271 SER A N 1
ATOM 2187 C CA . SER A 1 271 ? -15.316 -6.243 21.901 1.00 79.44 271 SER A CA 1
ATOM 2188 C C . SER A 1 271 ? -16.768 -6.710 21.872 1.00 79.44 271 SER A C 1
ATOM 2190 O O . SER A 1 271 ? -17.568 -6.234 22.669 1.00 79.44 271 SER A O 1
ATOM 2192 N N . THR A 1 272 ? -17.114 -7.700 21.039 1.00 78.75 272 THR A N 1
ATOM 2193 C CA . THR A 1 272 ? -18.485 -8.239 20.992 1.00 78.75 272 THR A CA 1
ATOM 2194 C C . THR A 1 272 ? -18.864 -8.985 22.273 1.00 78.75 272 THR A C 1
ATOM 2196 O O . THR A 1 272 ? -20.047 -9.137 22.560 1.00 78.75 272 THR A O 1
ATOM 2199 N N . LYS A 1 273 ? -17.889 -9.409 23.093 1.00 74.75 273 LYS A N 1
ATOM 2200 C CA . LYS A 1 273 ? -18.154 -9.988 24.423 1.00 74.75 273 LYS A CA 1
ATOM 2201 C C . LYS A 1 273 ? -18.828 -9.001 25.377 1.00 74.75 273 LYS A C 1
ATOM 2203 O O . LYS A 1 273 ? -19.581 -9.429 26.243 1.00 74.75 273 LYS A O 1
ATOM 2208 N N . GLN A 1 274 ? -18.599 -7.695 25.206 1.00 75.31 274 GLN A N 1
ATOM 2209 C CA . GLN A 1 274 ? -19.288 -6.661 25.991 1.00 75.31 274 GLN A CA 1
ATOM 2210 C C . GLN A 1 274 ? -20.792 -6.625 25.692 1.00 75.31 274 GLN A C 1
ATOM 2212 O O . GLN A 1 274 ? -21.579 -6.168 26.513 1.00 75.31 274 GLN A O 1
ATOM 2217 N N . GLU A 1 275 ? -21.199 -7.145 24.533 1.00 74.56 275 GLU A N 1
ATOM 2218 C CA . GLU A 1 275 ? -22.598 -7.273 24.128 1.00 74.56 275 GLU A CA 1
ATOM 2219 C C . GLU A 1 275 ? -23.206 -8.638 24.500 1.00 74.56 275 GLU A C 1
ATOM 2221 O O . GLU A 1 275 ? -24.328 -8.944 24.108 1.00 74.56 275 GLU A O 1
ATOM 2226 N N . GLY A 1 276 ? -22.482 -9.464 25.264 1.00 82.75 276 GLY A N 1
ATOM 2227 C CA . GLY A 1 276 ? -22.912 -10.782 25.732 1.00 82.75 276 GLY A CA 1
ATOM 2228 C C . GLY A 1 276 ? -22.611 -11.904 24.739 1.00 82.75 276 GLY A C 1
ATOM 2229 O O . GLY A 1 276 ? -21.929 -12.866 25.087 1.00 82.75 276 GLY A O 1
ATOM 2230 N N . SER A 1 277 ? -23.069 -11.786 23.490 1.00 86.44 277 SER A N 1
ATOM 2231 C CA . SER A 1 277 ? -22.849 -12.813 22.462 1.00 86.44 277 SER A CA 1
ATOM 2232 C C . SER A 1 277 ? -22.733 -12.236 21.048 1.00 86.44 277 SER A C 1
ATOM 2234 O O . SER A 1 277 ? -23.183 -11.124 20.771 1.00 86.44 277 SER A O 1
ATOM 2236 N N . ILE A 1 278 ? -22.166 -13.023 20.123 1.00 88.44 278 ILE A N 1
ATOM 2237 C CA . ILE A 1 278 ? -22.142 -12.679 18.690 1.00 88.44 278 ILE A CA 1
ATOM 2238 C C . ILE A 1 278 ? -23.572 -12.554 18.148 1.00 88.44 278 ILE A C 1
ATOM 2240 O O . ILE A 1 278 ? -23.843 -11.661 17.352 1.00 88.44 278 ILE A O 1
ATOM 2244 N N . LEU A 1 279 ? -24.498 -13.403 18.606 1.00 88.44 279 LEU A N 1
ATOM 2245 C CA . LEU A 1 279 ? -25.900 -13.345 18.196 1.00 88.44 279 LEU A CA 1
ATOM 2246 C C . LEU A 1 279 ? -26.517 -11.988 18.554 1.00 88.44 279 LEU A C 1
ATOM 2248 O O . LEU A 1 279 ? -27.093 -11.329 17.696 1.00 88.44 279 LEU A O 1
ATOM 2252 N N . THR A 1 280 ? -26.323 -11.539 19.795 1.00 89.38 280 THR A N 1
ATOM 2253 C CA . THR A 1 280 ? -26.826 -10.248 20.285 1.00 89.38 280 THR A CA 1
ATOM 2254 C C . THR A 1 280 ? -26.210 -9.078 19.520 1.00 89.38 280 THR A C 1
ATOM 2256 O O . THR A 1 280 ? -26.918 -8.142 19.144 1.00 89.38 280 THR A O 1
ATOM 2259 N N . PHE A 1 281 ? -24.910 -9.157 19.223 1.00 90.50 281 PHE A N 1
ATOM 2260 C CA . PHE A 1 281 ? -24.226 -8.181 18.377 1.00 90.50 281 PHE A CA 1
ATOM 2261 C C . PHE A 1 281 ? -24.858 -8.103 16.976 1.00 90.50 281 PHE A C 1
ATOM 2263 O O . PHE A 1 281 ? -25.173 -7.014 16.491 1.00 90.50 281 PHE A O 1
ATOM 2270 N N . LEU A 1 282 ? -25.099 -9.250 16.331 1.00 90.88 282 LEU A N 1
ATOM 2271 C CA . LEU A 1 282 ? -25.709 -9.307 15.000 1.00 90.88 282 LEU A CA 1
ATOM 2272 C C . LEU A 1 282 ? -27.167 -8.824 15.005 1.00 90.88 282 LEU A C 1
ATOM 2274 O O . LEU A 1 282 ? -27.549 -8.078 14.106 1.00 90.88 282 LEU A O 1
ATOM 2278 N N . GLN A 1 283 ? -27.956 -9.171 16.026 1.00 91.62 283 GLN A N 1
ATOM 2279 C CA . GLN A 1 283 ? -29.345 -8.714 16.185 1.00 91.62 283 GLN A CA 1
ATOM 2280 C C . GLN A 1 283 ? -29.439 -7.188 16.280 1.00 91.62 283 GLN A C 1
ATOM 2282 O O . GLN A 1 283 ? -30.318 -6.585 15.674 1.00 91.62 283 GLN A O 1
ATOM 2287 N N . ARG A 1 284 ? -28.515 -6.541 16.999 1.00 90.00 284 ARG A N 1
ATOM 2288 C CA . ARG A 1 284 ? -28.487 -5.073 17.122 1.00 90.00 284 ARG A CA 1
ATOM 2289 C C . ARG A 1 284 ? -28.048 -4.376 15.840 1.00 90.00 284 ARG A C 1
ATOM 2291 O O . ARG A 1 284 ? -28.519 -3.281 15.548 1.00 90.00 284 ARG A O 1
ATOM 2298 N N . ARG A 1 285 ? -27.118 -4.979 15.096 1.00 90.31 285 ARG A N 1
ATOM 2299 C CA . ARG A 1 285 ? -26.538 -4.379 13.884 1.00 90.31 285 ARG A CA 1
ATOM 2300 C C . ARG A 1 285 ? -27.373 -4.618 12.631 1.00 90.31 285 ARG A C 1
ATOM 2302 O O . ARG A 1 285 ? -27.377 -3.765 11.751 1.00 90.31 285 ARG A O 1
ATOM 2309 N N . ALA A 1 286 ? -28.060 -5.752 12.546 1.00 91.94 286 ALA A N 1
ATOM 2310 C CA . ALA A 1 286 ? -28.862 -6.143 11.393 1.00 91.94 286 ALA A CA 1
ATOM 2311 C C . ALA A 1 286 ? -30.168 -6.833 11.828 1.00 91.94 286 ALA A C 1
ATOM 2313 O O . ALA A 1 286 ? -30.357 -8.019 11.532 1.00 91.94 286 ALA A O 1
ATOM 2314 N N . PRO A 1 287 ? -31.070 -6.117 12.527 1.00 93.19 287 PRO A N 1
ATOM 2315 C CA . PRO A 1 287 ? -32.309 -6.696 13.023 1.00 93.19 287 PRO A CA 1
ATOM 2316 C C . PRO A 1 287 ? -33.239 -7.109 11.878 1.00 93.19 287 PRO A C 1
ATOM 2318 O O . PRO A 1 287 ? -33.320 -6.440 10.843 1.00 93.19 287 PRO A O 1
ATOM 2321 N N . SER A 1 288 ? -33.981 -8.193 12.093 1.00 93.00 288 SER A N 1
ATOM 2322 C CA . SER A 1 288 ? -35.084 -8.615 11.230 1.00 93.00 288 SER A CA 1
ATOM 2323 C C . SER A 1 288 ? -36.240 -9.167 12.065 1.00 93.00 288 SER A C 1
ATOM 2325 O O . SER A 1 288 ? -36.078 -10.208 12.694 1.00 93.00 288 SER A O 1
ATOM 2327 N N . PRO A 1 289 ? -37.424 -8.529 12.060 1.00 87.75 289 PRO A N 1
ATOM 2328 C CA . PRO A 1 289 ? -38.584 -9.016 12.808 1.00 87.75 289 PRO A CA 1
ATOM 2329 C C . PRO A 1 289 ? -39.242 -10.252 12.173 1.00 87.75 289 PRO A C 1
ATOM 2331 O O . PRO A 1 289 ? -40.101 -10.868 12.793 1.00 87.75 289 PRO A O 1
ATOM 2334 N N . LYS A 1 290 ? -38.879 -10.595 10.928 1.00 90.50 290 LYS A N 1
ATOM 2335 C CA . LYS A 1 290 ? -39.477 -11.702 10.164 1.00 90.50 290 LYS A CA 1
ATOM 2336 C C . LYS A 1 290 ? -38.679 -13.004 10.262 1.00 90.50 290 LYS A C 1
ATOM 2338 O O . LYS A 1 290 ? -39.209 -14.058 9.931 1.00 90.50 290 LYS A O 1
ATOM 2343 N N . ASP A 1 291 ? -37.414 -12.929 10.673 1.00 90.38 291 ASP A N 1
ATOM 2344 C CA . ASP A 1 291 ? -36.501 -14.071 10.692 1.00 90.38 291 ASP A CA 1
ATOM 2345 C C . ASP A 1 291 ? -36.427 -14.703 12.101 1.00 90.38 291 ASP A C 1
ATOM 2347 O O . ASP A 1 291 ? -36.374 -13.965 13.087 1.00 90.38 291 ASP A O 1
ATOM 2351 N N . PRO A 1 292 ? -36.340 -16.046 12.236 1.00 83.44 292 PRO A N 1
ATOM 2352 C CA . PRO A 1 292 ? -36.424 -16.751 13.528 1.00 83.44 292 PRO A CA 1
ATOM 2353 C C . PRO A 1 292 ? -35.395 -16.333 14.587 1.00 83.44 292 PRO A C 1
ATOM 2355 O O . PRO A 1 292 ? -35.637 -16.478 15.781 1.00 83.44 292 PRO A O 1
ATOM 2358 N N . LEU A 1 293 ? -34.236 -15.824 14.157 1.00 87.38 293 LEU A N 1
ATOM 2359 C CA . LEU A 1 293 ? -33.161 -15.368 15.044 1.00 87.38 293 LEU A CA 1
ATOM 2360 C C . LEU A 1 293 ? -33.141 -13.849 15.240 1.00 87.38 293 LEU A C 1
ATOM 2362 O O . LEU A 1 293 ? -32.216 -13.333 15.864 1.00 87.38 293 LEU A O 1
ATOM 2366 N N . GLY A 1 294 ? -34.116 -13.114 14.705 1.00 91.00 294 GLY A N 1
ATOM 2367 C CA . GLY A 1 294 ? -34.138 -11.657 14.799 1.00 91.00 294 GLY A CA 1
ATOM 2368 C C . GLY A 1 294 ? -33.056 -10.964 13.961 1.00 91.00 294 GLY A C 1
ATOM 2369 O O . GLY A 1 294 ? -32.780 -9.790 14.191 1.00 91.00 294 GLY A O 1
ATOM 2370 N N . ILE A 1 295 ? -32.404 -11.675 13.031 1.00 93.38 295 ILE A N 1
ATOM 2371 C CA . ILE A 1 295 ? -31.265 -11.200 12.227 1.00 93.38 295 ILE A CA 1
ATOM 2372 C C . ILE A 1 295 ? -31.607 -11.333 10.749 1.00 93.38 295 ILE A C 1
ATOM 2374 O O . ILE A 1 295 ? -32.147 -12.354 10.333 1.00 93.38 295 ILE A O 1
ATOM 2378 N N . GLN A 1 296 ? -31.228 -10.344 9.943 1.00 93.31 296 GLN A N 1
ATOM 2379 C CA . GLN A 1 296 ? -31.348 -10.426 8.488 1.00 93.31 296 GLN A CA 1
ATOM 2380 C C . GLN A 1 296 ? -30.662 -11.685 7.937 1.00 93.31 296 GLN A C 1
ATOM 2382 O O . GLN A 1 296 ? -29.450 -11.862 8.096 1.00 93.31 296 GLN A O 1
ATOM 2387 N N . LYS A 1 297 ? -31.416 -12.516 7.205 1.00 92.25 297 LYS A N 1
ATOM 2388 C CA . LYS A 1 297 ? -30.926 -13.773 6.607 1.00 92.25 297 LYS A CA 1
ATOM 2389 C C . LYS A 1 297 ? -29.588 -13.633 5.867 1.00 92.25 297 LYS A C 1
ATOM 2391 O O . LYS A 1 297 ? -28.710 -14.470 6.041 1.00 92.25 297 LYS A O 1
ATOM 2396 N N . ARG A 1 298 ? -29.400 -12.558 5.090 1.00 92.19 298 ARG A N 1
ATOM 2397 C CA . ARG A 1 298 ? -28.152 -12.285 4.346 1.00 92.19 298 ARG A CA 1
ATOM 2398 C C . ARG A 1 298 ? -26.930 -12.163 5.262 1.00 92.19 298 ARG A C 1
ATOM 2400 O O . ARG A 1 298 ? -25.860 -12.658 4.921 1.00 92.19 298 ARG A O 1
ATOM 2407 N N . VAL A 1 299 ? -27.073 -11.491 6.404 1.00 91.50 299 VAL A N 1
ATOM 2408 C CA . VAL A 1 299 ? -25.975 -11.275 7.359 1.00 91.50 299 VAL A CA 1
ATOM 2409 C C . VAL A 1 299 ? -25.625 -12.576 8.066 1.00 91.50 299 VAL A C 1
ATOM 2411 O O . VAL A 1 299 ? -24.447 -12.899 8.193 1.00 91.50 299 VAL A O 1
ATOM 2414 N N . LEU A 1 300 ? -26.638 -13.348 8.465 1.00 91.12 300 LEU A N 1
ATOM 2415 C CA . LEU A 1 300 ? -26.437 -14.660 9.070 1.00 91.12 300 LEU A CA 1
ATOM 2416 C C . LEU A 1 300 ? -25.752 -15.635 8.098 1.00 91.12 300 LEU A C 1
ATOM 2418 O O . LEU A 1 300 ? -24.782 -16.282 8.477 1.00 91.12 300 LEU A O 1
ATOM 2422 N N . ASP A 1 301 ? -26.204 -15.695 6.844 1.00 91.06 301 ASP A N 1
ATOM 2423 C CA . ASP A 1 301 ? -25.591 -16.522 5.797 1.00 91.06 301 ASP A CA 1
ATOM 2424 C C . ASP A 1 301 ? -24.134 -16.107 5.530 1.00 91.06 301 ASP A C 1
ATOM 2426 O O . ASP A 1 301 ? -23.239 -16.948 5.508 1.00 91.06 301 ASP A O 1
ATOM 2430 N N . THR A 1 302 ? -23.867 -14.799 5.447 1.00 92.44 302 THR A N 1
ATOM 2431 C CA . THR A 1 302 ? -22.501 -14.267 5.302 1.00 92.44 302 THR A CA 1
ATOM 2432 C C . THR A 1 302 ? -21.621 -14.652 6.491 1.00 92.44 302 THR A C 1
ATOM 2434 O O . THR A 1 302 ? -20.482 -15.075 6.304 1.00 92.44 302 THR A O 1
ATOM 2437 N N . TYR A 1 303 ? -22.143 -14.547 7.718 1.00 90.69 303 TYR A N 1
ATOM 2438 C CA . TYR A 1 303 ? -21.432 -14.946 8.930 1.00 90.69 303 TYR A CA 1
ATOM 2439 C C . TYR A 1 303 ? -21.072 -16.436 8.893 1.00 90.69 303 TYR A C 1
ATOM 2441 O O . TYR A 1 303 ? -19.890 -16.763 9.001 1.00 90.69 303 TYR A O 1
ATOM 2449 N N . ILE A 1 304 ? -22.055 -17.311 8.648 1.00 89.44 304 ILE A N 1
ATOM 2450 C CA . ILE A 1 304 ? -21.872 -18.770 8.578 1.00 89.44 304 ILE A CA 1
ATOM 2451 C C . ILE A 1 304 ? -20.847 -19.145 7.501 1.00 89.44 304 ILE A C 1
ATOM 2453 O O . ILE A 1 304 ? -19.921 -19.904 7.780 1.00 89.44 304 ILE A O 1
ATOM 2457 N N . ARG A 1 305 ? -20.954 -18.574 6.294 1.00 87.19 305 ARG A N 1
ATOM 2458 C CA . ARG A 1 305 ? -19.989 -18.803 5.204 1.00 87.19 305 ARG A CA 1
ATOM 2459 C C . ARG A 1 305 ? -18.588 -18.344 5.596 1.00 87.19 305 ARG A C 1
ATOM 2461 O O . ARG A 1 305 ? -17.626 -19.095 5.461 1.00 87.19 305 ARG A O 1
ATOM 2468 N N . SER A 1 306 ? -18.472 -17.160 6.194 1.00 87.12 306 SER A N 1
ATOM 2469 C CA . SER A 1 306 ? -17.179 -16.617 6.621 1.00 87.12 306 SER A CA 1
ATOM 2470 C C . SER A 1 306 ? -16.522 -17.418 7.752 1.00 87.12 306 SER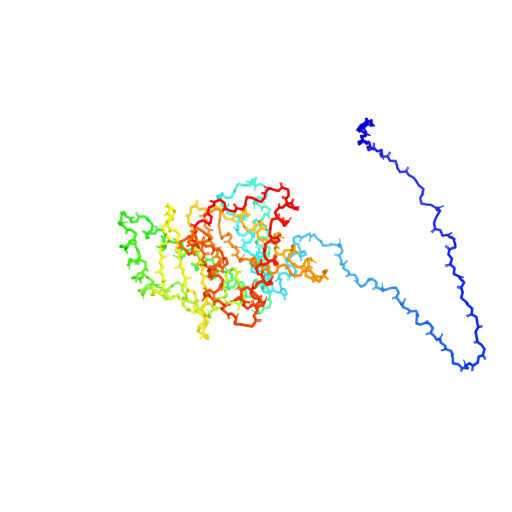 A C 1
ATOM 2472 O O . SER A 1 306 ? -15.300 -17.366 7.910 1.00 87.12 306 SER A O 1
ATOM 2474 N N . CYS A 1 307 ? -17.293 -18.202 8.513 1.00 83.50 307 CYS A N 1
ATOM 2475 C CA . CYS A 1 307 ? -16.771 -19.145 9.499 1.00 83.50 307 CYS A CA 1
ATOM 2476 C C . CYS A 1 307 ? -16.053 -20.348 8.867 1.00 83.50 307 CYS A C 1
ATOM 2478 O O . CYS A 1 307 ? -15.414 -21.087 9.605 1.00 83.50 307 CYS A O 1
ATOM 2480 N N . GLY A 1 308 ? -16.069 -20.514 7.537 1.00 67.88 308 GLY A N 1
ATOM 2481 C CA . GLY A 1 308 ? -15.233 -21.475 6.804 1.00 67.88 308 GLY A CA 1
ATOM 2482 C C . GLY A 1 308 ? -13.742 -21.105 6.734 1.00 67.88 308 GLY A C 1
ATOM 2483 O O . GLY A 1 308 ? -12.926 -21.913 6.299 1.00 67.88 308 GLY A O 1
ATOM 2484 N N . LYS A 1 309 ? -13.343 -19.914 7.209 1.00 65.25 309 LYS A N 1
ATOM 2485 C CA . LYS A 1 309 ? -11.934 -19.468 7.300 1.00 65.25 309 LYS A CA 1
ATOM 2486 C C . LYS A 1 309 ? -10.951 -20.474 7.941 1.00 65.25 309 LYS A C 1
ATOM 2488 O O . LYS A 1 309 ? -9.812 -20.516 7.480 1.00 65.25 309 LYS A O 1
ATOM 2493 N N . PRO A 1 310 ? -11.312 -21.267 8.971 1.00 61.12 310 PRO A N 1
ATOM 2494 C CA . PRO A 1 310 ? -10.465 -22.325 9.530 1.00 61.12 310 PRO A CA 1
ATOM 2495 C C . PRO A 1 310 ? -10.110 -23.432 8.539 1.00 61.12 310 PRO A C 1
ATOM 2497 O O . PRO A 1 310 ? -9.000 -23.946 8.592 1.00 61.12 310 PRO A O 1
ATOM 2500 N N . VAL A 1 311 ? -11.007 -23.758 7.601 1.00 60.44 311 VAL A N 1
ATOM 2501 C CA . VAL A 1 311 ? -10.760 -24.776 6.566 1.00 60.44 311 VAL A CA 1
ATOM 2502 C C . VAL A 1 311 ? -9.637 -24.320 5.637 1.00 60.44 311 VAL A C 1
ATOM 2504 O O . VAL A 1 311 ? -8.730 -25.087 5.342 1.00 60.44 311 VAL A O 1
ATOM 2507 N N . VAL A 1 312 ? -9.636 -23.039 5.263 1.00 61.25 312 VAL A N 1
ATOM 2508 C CA . VAL A 1 312 ? -8.557 -22.416 4.481 1.00 61.25 312 VAL A CA 1
ATOM 2509 C C . VAL A 1 312 ? -7.224 -22.500 5.234 1.00 61.25 312 VAL A C 1
ATOM 2511 O O . VAL A 1 312 ? -6.219 -22.887 4.652 1.00 61.25 312 VAL A O 1
ATOM 2514 N N . GLY A 1 313 ? -7.218 -22.215 6.541 1.00 59.16 313 GLY A N 1
ATOM 2515 C CA . GLY A 1 313 ? -6.016 -22.347 7.376 1.00 59.16 313 GLY A CA 1
ATOM 2516 C C . GLY A 1 313 ? -5.505 -23.791 7.492 1.00 59.16 313 GLY A C 1
ATOM 2517 O O . GLY A 1 313 ? -4.294 -24.023 7.487 1.00 59.16 313 GLY A O 1
ATOM 2518 N N . PHE A 1 314 ? -6.418 -24.765 7.543 1.00 59.66 314 PHE A N 1
ATOM 2519 C CA . PHE A 1 314 ? -6.095 -26.192 7.599 1.00 59.66 314 PHE A CA 1
ATOM 2520 C C . PHE A 1 314 ? -5.486 -26.702 6.287 1.00 59.66 314 PHE A C 1
ATOM 2522 O O . PHE A 1 314 ? -4.476 -27.397 6.316 1.00 59.66 314 PHE A O 1
ATOM 2529 N N . LEU A 1 315 ? -6.033 -26.291 5.137 1.00 58.34 315 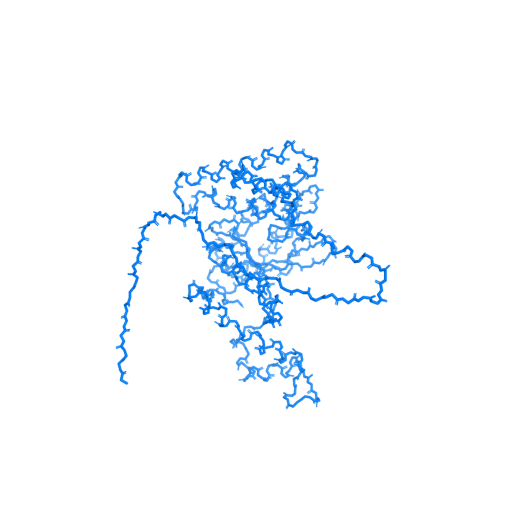LEU A N 1
ATOM 2530 C CA . LEU A 1 315 ? -5.502 -26.638 3.809 1.00 58.34 315 LEU A CA 1
ATOM 2531 C C . LEU A 1 315 ? -4.100 -26.066 3.553 1.00 58.34 315 LEU A C 1
ATOM 2533 O O . LEU A 1 315 ? -3.381 -26.543 2.683 1.00 58.34 315 LEU A O 1
ATOM 2537 N N . THR A 1 316 ? -3.698 -25.064 4.331 1.00 58.53 316 THR A N 1
ATOM 2538 C CA . THR A 1 316 ? -2.349 -24.486 4.313 1.00 58.53 316 THR A CA 1
ATOM 2539 C C . THR A 1 316 ? -1.429 -25.063 5.399 1.00 58.53 316 THR A C 1
ATOM 2541 O O . THR A 1 316 ? -0.469 -24.410 5.798 1.00 58.53 316 THR A O 1
ATOM 2544 N N . ASN A 1 317 ? -1.737 -26.261 5.918 1.00 50.88 317 ASN A N 1
ATOM 2545 C CA . ASN A 1 317 ? -0.952 -27.004 6.918 1.00 50.88 317 ASN A CA 1
ATOM 2546 C C . ASN A 1 317 ? -0.649 -26.248 8.225 1.00 50.88 317 ASN A C 1
ATOM 2548 O O . ASN A 1 317 ? 0.335 -26.533 8.900 1.00 50.88 317 ASN A O 1
ATOM 2552 N N . GLY A 1 318 ? -1.467 -25.264 8.615 1.00 51.03 318 GLY A N 1
ATOM 2553 C CA . GLY A 1 318 ? -1.211 -24.479 9.830 1.00 51.03 318 GLY A CA 1
ATOM 2554 C C . GLY A 1 318 ? 0.077 -23.634 9.800 1.00 51.03 318 GLY A C 1
ATOM 2555 O O . GLY A 1 318 ? 0.360 -22.943 10.778 1.00 51.03 318 GLY A O 1
ATOM 2556 N N . GLU A 1 319 ? 0.818 -23.621 8.683 1.00 44.00 319 GLU A N 1
ATOM 2557 C CA . GLU A 1 319 ? 1.996 -22.765 8.453 1.00 44.00 319 GLU A CA 1
ATOM 2558 C C . GLU A 1 319 ? 1.620 -21.301 8.215 1.00 44.00 319 GLU A C 1
ATOM 2560 O O . GLU A 1 319 ? 2.471 -20.409 8.190 1.00 44.00 319 GLU A O 1
ATOM 2565 N N . ILE A 1 320 ? 0.323 -21.039 8.081 1.00 46.31 320 ILE A N 1
ATOM 2566 C CA . ILE A 1 320 ? -0.246 -19.708 8.150 1.00 46.31 320 ILE A CA 1
ATOM 2567 C C . ILE A 1 320 ? -0.548 -19.414 9.619 1.00 46.31 320 ILE A C 1
ATOM 2569 O O . ILE A 1 320 ? -1.620 -19.792 10.109 1.00 46.31 320 ILE A O 1
ATOM 2573 N N . PRO A 1 321 ? 0.336 -18.717 10.363 1.00 39.22 321 PRO A N 1
ATOM 2574 C CA . PRO A 1 321 ? -0.103 -18.111 11.598 1.00 39.22 321 PRO A CA 1
ATOM 2575 C C . PRO A 1 321 ? -1.239 -17.165 11.218 1.00 39.22 321 PRO A C 1
ATOM 2577 O O . PRO A 1 321 ? -1.024 -16.176 10.517 1.00 39.22 321 PRO A O 1
ATOM 2580 N N . TYR A 1 322 ? -2.457 -17.449 11.690 1.00 46.38 322 TYR A N 1
ATOM 2581 C CA . TYR A 1 322 ? -3.451 -16.400 11.884 1.00 46.38 322 TYR A CA 1
ATOM 2582 C C . TYR A 1 322 ? -2.715 -15.288 12.600 1.00 46.38 322 TYR A C 1
ATOM 2584 O O . TYR A 1 322 ? -2.313 -15.499 13.744 1.00 46.38 322 TYR A O 1
ATOM 2592 N N . SER A 1 323 ? -2.433 -14.202 11.877 1.00 40.47 323 SER A N 1
ATOM 2593 C CA . SER A 1 323 ? -1.497 -13.164 12.282 1.00 40.47 323 SER A CA 1
ATOM 2594 C C . SER A 1 323 ? -1.645 -12.891 13.774 1.00 40.47 323 SER A C 1
ATOM 2596 O O . SER A 1 323 ? -2.586 -12.222 14.210 1.00 40.47 323 SER A O 1
ATOM 2598 N N . ARG A 1 324 ? -0.734 -13.451 14.589 1.00 35.72 324 ARG A N 1
ATOM 2599 C CA . ARG A 1 324 ? -0.780 -13.314 16.056 1.00 35.72 324 ARG A CA 1
ATOM 2600 C C . ARG A 1 324 ? -0.667 -11.836 16.466 1.00 35.72 324 ARG A C 1
ATOM 2602 O O . ARG A 1 324 ? -0.941 -11.492 17.613 1.00 35.72 324 ARG A O 1
ATOM 2609 N N . ASN A 1 325 ? -0.329 -10.971 15.505 1.00 33.31 325 ASN A N 1
ATOM 2610 C CA . ASN A 1 325 ? -0.038 -9.556 15.656 1.00 33.31 325 ASN A CA 1
ATOM 2611 C C . ASN A 1 325 ? -1.083 -8.611 15.038 1.00 33.31 325 ASN A C 1
ATOM 2613 O O . ASN A 1 325 ? -0.895 -7.398 15.109 1.00 33.31 325 ASN A O 1
ATOM 2617 N N . LEU A 1 326 ? -2.200 -9.106 14.490 1.00 36.69 326 LEU A N 1
ATOM 2618 C CA . LEU A 1 326 ? -3.326 -8.254 14.075 1.00 36.69 326 LEU A CA 1
ATOM 2619 C C . LEU A 1 326 ? -4.381 -8.161 15.187 1.00 36.69 326 LEU A C 1
ATOM 2621 O O . LEU A 1 326 ? -5.554 -8.469 15.001 1.00 36.69 326 LEU A O 1
ATOM 2625 N N . LYS A 1 327 ? -3.952 -7.722 16.375 1.00 30.53 327 LYS A N 1
ATOM 2626 C CA . LYS A 1 327 ? -4.854 -7.120 17.365 1.00 30.53 327 LYS A CA 1
ATOM 2627 C C . LYS A 1 327 ? -4.917 -5.624 17.067 1.00 30.53 327 LYS A C 1
ATOM 2629 O O . LYS A 1 327 ? -4.102 -4.872 17.601 1.00 30.53 327 LYS A O 1
ATOM 2634 N N . TYR A 1 328 ? -5.838 -5.205 16.207 1.00 38.28 328 TYR A N 1
ATOM 2635 C CA . TYR A 1 328 ? -6.135 -3.789 15.994 1.00 38.28 328 TYR A CA 1
ATOM 2636 C C . TYR A 1 328 ? -7.622 -3.523 16.157 1.00 38.28 328 TYR A C 1
ATOM 2638 O O . TYR A 1 328 ? -8.416 -4.303 15.587 1.00 38.28 328 TYR A O 1
#